Protein AF-A0A933G9E3-F1 (afdb_monomer_lite)

Radius of gyration: 18.04 Å; chains: 1; bounding box: 39×35×49 Å

Secondary structure (DSSP, 8-state):
-EEE---SBPPPGGGGTTS-HHHHHHHHHHHHS-EEE---GGGGSTTHHHHHHSSPPP--TT-SS----TTTSS-SS-TTPPPPHHHHHHHHHHHHHHHHHHHHHHHHTTTSBPPHHHHHHHHHHHHHHHHHHHHHHHHHHHHHHHHHHH---TT--HHHHHHHHHHHHHHHHHH--GGGS----

Structure (mmCIF, N/CA/C/O backbone):
data_AF-A0A933G9E3-F1
#
_entry.id   AF-A0A933G9E3-F1
#
loop_
_atom_site.group_PDB
_atom_site.id
_atom_site.type_symbol
_atom_site.label_atom_id
_atom_site.label_alt_id
_atom_site.label_comp_id
_atom_site.label_asym_id
_atom_site.label_entity_id
_atom_site.label_seq_id
_atom_site.pdbx_PDB_ins_code
_atom_site.Cartn_x
_atom_site.Cartn_y
_atom_site.Cartn_z
_atom_site.occupancy
_atom_site.B_iso_or_equiv
_atom_site.auth_seq_id
_atom_site.auth_comp_id
_atom_site.auth_asym_id
_atom_site.auth_atom_id
_atom_site.pdbx_PDB_model_num
ATOM 1 N N . MET A 1 1 ? -10.350 1.026 -10.366 1.00 87.00 1 MET A N 1
ATOM 2 C CA . MET A 1 1 ? -9.698 1.706 -9.225 1.00 87.00 1 MET A CA 1
ATOM 3 C C . MET A 1 1 ? -10.780 2.263 -8.319 1.00 87.00 1 MET A C 1
ATOM 5 O O . MET A 1 1 ? -11.729 2.842 -8.829 1.00 87.00 1 MET A O 1
ATOM 9 N N . VAL A 1 2 ? -10.671 2.032 -7.015 1.00 91.00 2 VAL A N 1
ATOM 10 C CA . VAL A 1 2 ? -11.595 2.516 -5.988 1.00 91.00 2 VAL A CA 1
ATOM 11 C C . VAL A 1 2 ? -10.890 3.613 -5.202 1.00 91.00 2 VAL A C 1
ATOM 13 O O . VAL A 1 2 ? -9.780 3.405 -4.713 1.00 91.00 2 VAL A O 1
ATOM 16 N N . THR A 1 3 ? -11.546 4.761 -5.065 1.00 90.69 3 THR A N 1
ATOM 17 C CA . THR A 1 3 ? -11.049 5.898 -4.286 1.00 90.69 3 THR A CA 1
ATOM 18 C C . THR A 1 3 ? -12.050 6.206 -3.188 1.00 90.69 3 THR A C 1
ATOM 20 O O . THR A 1 3 ? -13.234 6.409 -3.450 1.00 90.69 3 THR A O 1
ATOM 23 N N . ILE A 1 4 ? -11.579 6.217 -1.945 1.00 87.69 4 ILE A N 1
ATOM 24 C CA . ILE A 1 4 ? -12.400 6.473 -0.767 1.00 87.69 4 ILE A CA 1
ATOM 25 C C . ILE A 1 4 ? -11.864 7.708 -0.066 1.00 87.69 4 ILE A C 1
ATOM 27 O O . ILE A 1 4 ? -10.712 7.749 0.365 1.00 87.69 4 ILE A O 1
ATOM 31 N N . ARG A 1 5 ? -12.731 8.707 0.097 1.00 85.31 5 ARG A N 1
ATOM 32 C CA . ARG A 1 5 ? -12.430 9.854 0.947 1.00 85.31 5 ARG A CA 1
ATOM 33 C C . ARG A 1 5 ? -12.374 9.401 2.404 1.00 85.31 5 ARG A C 1
ATOM 35 O O . ARG A 1 5 ? -13.275 8.703 2.879 1.00 85.31 5 ARG A O 1
ATOM 42 N N . VAL A 1 6 ? -11.311 9.791 3.098 1.00 85.25 6 VAL A N 1
ATOM 43 C CA . VAL A 1 6 ? -11.174 9.553 4.532 1.00 85.25 6 VAL A CA 1
ATOM 44 C C . VAL A 1 6 ? -12.024 10.594 5.256 1.00 85.25 6 VAL A C 1
ATOM 46 O O . VAL A 1 6 ? -11.706 11.775 5.268 1.00 85.25 6 VAL A O 1
ATOM 49 N N . GLU A 1 7 ? -13.155 10.151 5.800 1.00 84.12 7 GLU A N 1
ATOM 50 C CA . GLU A 1 7 ? -14.095 10.980 6.580 1.00 84.12 7 GLU A CA 1
ATOM 51 C C . GLU A 1 7 ? -14.010 10.673 8.084 1.00 84.12 7 GLU A C 1
ATOM 53 O O . GLU A 1 7 ? -14.851 11.104 8.871 1.00 84.12 7 GLU A O 1
ATOM 58 N N . ALA A 1 8 ? -13.039 9.855 8.486 1.00 82.06 8 ALA A N 1
ATOM 59 C CA . ALA A 1 8 ? -12.748 9.611 9.888 1.00 82.06 8 ALA A CA 1
ATOM 60 C C . ALA A 1 8 ? -11.985 10.812 10.459 1.00 82.06 8 ALA A C 1
ATOM 62 O O . ALA A 1 8 ? -11.123 11.383 9.789 1.00 82.06 8 ALA A O 1
ATOM 63 N N . THR A 1 9 ? -12.289 11.186 11.699 1.00 83.12 9 THR A N 1
ATOM 64 C CA . THR A 1 9 ? -11.606 12.303 12.356 1.00 83.12 9 THR A CA 1
ATOM 65 C C . THR A 1 9 ? -10.237 11.828 12.845 1.00 83.12 9 THR A C 1
ATOM 67 O O . THR A 1 9 ? -10.173 10.785 13.513 1.00 83.12 9 THR A O 1
ATOM 70 N N . PRO A 1 10 ? -9.142 12.555 12.549 1.00 81.50 10 PRO A N 1
ATOM 71 C CA . PRO A 1 10 ? -7.830 12.180 13.043 1.00 81.50 10 PRO A CA 1
ATOM 72 C C . PRO A 1 10 ? -7.806 12.241 14.579 1.00 81.50 10 PRO A C 1
ATOM 74 O O . PRO A 1 10 ? -8.339 13.184 15.172 1.00 81.50 10 PRO A O 1
ATOM 77 N N . PRO A 1 11 ? -7.192 11.252 15.247 1.00 84.69 11 PRO A N 1
ATOM 78 C CA . PRO A 1 11 ? -6.976 11.305 16.686 1.00 84.69 11 PRO A CA 1
ATOM 79 C C . PRO A 1 11 ? -6.086 12.506 17.061 1.00 84.69 11 PRO A C 1
ATOM 81 O O . PRO A 1 11 ? -5.148 12.828 16.328 1.00 84.69 11 PRO A O 1
ATOM 84 N N . PRO A 1 12 ? -6.340 13.176 18.202 1.00 83.38 12 PRO A N 1
ATOM 85 C CA . PRO A 1 12 ? -5.553 14.333 18.618 1.00 83.38 12 PRO A CA 1
ATOM 86 C C . PRO A 1 12 ? -4.091 13.937 18.850 1.00 83.38 12 PRO A C 1
ATOM 88 O O . PRO A 1 12 ? -3.824 12.869 19.403 1.00 83.38 12 PRO A O 1
ATOM 91 N N . ALA A 1 13 ? -3.142 14.812 18.501 1.00 80.25 13 ALA A N 1
ATOM 92 C CA . ALA A 1 13 ? -1.704 14.526 18.588 1.00 80.25 13 ALA A CA 1
ATOM 93 C C . ALA A 1 13 ? -1.257 14.049 19.985 1.00 80.25 13 ALA A C 1
ATOM 95 O O . ALA A 1 13 ? -0.426 13.150 20.100 1.00 80.25 13 ALA A O 1
ATOM 96 N N . ALA A 1 14 ? -1.877 14.573 21.049 1.00 80.88 14 ALA A N 1
ATOM 97 C CA . ALA A 1 14 ? -1.628 14.151 22.430 1.00 80.88 14 ALA A CA 1
ATOM 98 C C . ALA A 1 14 ? -1.943 12.660 22.684 1.00 80.88 14 ALA A C 1
ATOM 100 O O . ALA A 1 14 ? -1.285 12.012 23.493 1.00 80.88 14 ALA A O 1
ATOM 101 N N . SER A 1 15 ? -2.910 12.085 21.959 1.00 82.44 15 SER A N 1
ATOM 102 C CA . SER A 1 15 ? -3.287 10.665 22.062 1.00 82.44 15 SER A CA 1
ATOM 103 C C . SER A 1 15 ? -2.363 9.717 21.284 1.00 82.44 15 SER A C 1
ATOM 105 O O . SER A 1 15 ? -2.480 8.497 21.406 1.00 82.44 15 SER A O 1
ATOM 107 N N . LEU A 1 16 ? -1.416 10.264 20.512 1.00 87.44 16 LEU A N 1
ATOM 108 C CA . LEU A 1 16 ? -0.455 9.522 19.688 1.00 87.44 16 LEU A CA 1
ATOM 109 C C . LEU A 1 16 ? 0.922 9.385 20.357 1.00 87.44 16 LEU A C 1
ATOM 111 O O . LEU A 1 16 ? 1.894 8.999 19.708 1.00 87.44 16 LEU A O 1
ATOM 115 N N . GLY A 1 17 ? 1.013 9.654 21.665 1.00 86.81 17 GLY A N 1
ATOM 116 C CA . GLY A 1 17 ? 2.255 9.554 22.440 1.00 86.81 17 GLY A CA 1
ATOM 117 C C . GLY A 1 17 ? 2.932 8.177 22.386 1.00 86.81 17 GLY A C 1
ATOM 118 O O . GLY A 1 17 ? 4.149 8.090 22.484 1.00 86.81 17 GLY A O 1
ATOM 119 N N . TRP A 1 18 ? 2.155 7.115 22.161 1.00 89.12 18 TRP A N 1
ATOM 120 C CA . TRP A 1 18 ? 2.619 5.725 22.066 1.00 89.12 18 TRP A CA 1
ATOM 121 C C . TRP A 1 18 ? 3.134 5.324 20.671 1.00 89.12 18 TRP A C 1
ATOM 123 O O . TRP A 1 18 ? 3.590 4.195 20.508 1.00 89.12 18 TRP A O 1
ATOM 133 N N . LEU A 1 19 ? 3.026 6.208 19.672 1.00 91.19 19 LEU A N 1
ATOM 134 C CA . LEU A 1 19 ? 3.588 6.026 18.331 1.00 91.19 19 LEU A CA 1
ATOM 135 C C . LEU A 1 19 ? 4.967 6.672 18.219 1.00 91.19 19 LEU A C 1
ATOM 137 O O . LEU A 1 19 ? 5.215 7.717 18.834 1.00 91.19 19 LEU A O 1
ATOM 141 N N . ASP A 1 20 ? 5.821 6.083 17.383 1.00 91.75 20 ASP A N 1
ATOM 142 C CA . ASP A 1 20 ? 7.081 6.693 16.971 1.00 91.75 20 ASP A CA 1
ATOM 143 C C . ASP A 1 20 ? 6.850 7.854 15.980 1.00 91.75 20 ASP A C 1
ATOM 145 O O . ASP A 1 20 ? 5.726 8.147 15.556 1.00 91.75 20 ASP A O 1
ATOM 149 N N . ALA A 1 21 ? 7.918 8.577 15.636 1.00 90.88 21 ALA A N 1
ATOM 150 C CA . ALA A 1 21 ? 7.817 9.730 14.742 1.00 90.88 21 ALA A CA 1
ATOM 151 C C . ALA A 1 21 ? 7.372 9.342 13.318 1.00 90.88 21 ALA A C 1
ATOM 153 O O . ALA A 1 21 ? 6.640 10.100 12.680 1.00 90.88 21 ALA A O 1
ATOM 154 N N . ALA A 1 22 ? 7.783 8.164 12.836 1.00 90.69 22 ALA A N 1
ATOM 155 C CA . ALA A 1 22 ? 7.443 7.679 11.504 1.00 90.69 22 ALA A CA 1
ATOM 156 C C . ALA A 1 22 ? 5.951 7.333 11.405 1.00 90.6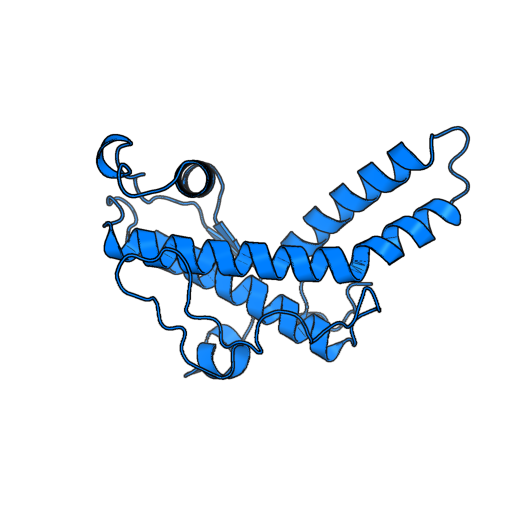9 22 ALA A C 1
ATOM 158 O O . ALA A 1 22 ? 5.265 7.793 10.493 1.00 90.69 22 ALA A O 1
ATOM 159 N N . ASP A 1 23 ? 5.421 6.606 12.384 1.00 93.38 23 ASP A N 1
ATOM 160 C CA . ASP A 1 23 ? 4.016 6.232 12.466 1.00 93.38 23 ASP A CA 1
ATOM 161 C C . ASP A 1 23 ? 3.125 7.461 12.630 1.00 93.38 23 ASP A C 1
ATOM 163 O O . ASP A 1 23 ? 2.070 7.532 12.005 1.00 93.38 23 ASP A O 1
ATOM 167 N N . ARG A 1 24 ? 3.543 8.473 13.404 1.00 92.31 24 ARG A N 1
ATOM 168 C CA . ARG A 1 24 ? 2.797 9.742 13.502 1.00 92.31 24 ARG A CA 1
ATOM 169 C C . ARG A 1 24 ? 2.675 10.440 12.152 1.00 92.31 24 ARG A C 1
ATOM 171 O O . ARG A 1 24 ? 1.578 10.866 11.795 1.00 92.31 24 ARG A O 1
ATOM 178 N N . PHE A 1 25 ? 3.768 10.509 11.394 1.00 91.94 25 PHE A N 1
ATOM 179 C CA . PHE A 1 25 ? 3.753 11.069 10.044 1.00 91.94 25 PHE A CA 1
ATOM 180 C C . PHE A 1 25 ? 2.843 10.262 9.106 1.00 91.94 25 PHE A C 1
ATOM 182 O O . PHE A 1 25 ? 2.072 10.837 8.339 1.00 91.94 25 PHE A O 1
ATOM 189 N N . LEU A 1 26 ? 2.880 8.928 9.196 1.00 92.69 26 LEU A N 1
ATOM 190 C CA . LEU A 1 26 ? 1.999 8.057 8.417 1.00 92.69 26 LEU A CA 1
ATOM 191 C C . LEU A 1 26 ? 0.522 8.270 8.756 1.00 92.69 26 LEU A C 1
ATOM 193 O O . LEU A 1 26 ? -0.301 8.319 7.845 1.00 92.69 26 LEU A O 1
ATOM 197 N N . VAL A 1 27 ? 0.183 8.418 10.040 1.00 92.00 27 VAL A N 1
ATOM 198 C CA . VAL A 1 27 ? -1.179 8.752 10.475 1.00 92.00 27 VAL A CA 1
ATOM 199 C C . VAL A 1 27 ? -1.603 10.088 9.876 1.00 92.00 27 VAL A C 1
ATOM 201 O O . VAL A 1 27 ? -2.652 10.155 9.246 1.00 92.00 27 VAL A O 1
ATOM 204 N N . GLU A 1 28 ? -0.790 11.133 10.016 1.00 91.19 28 GLU A N 1
ATOM 205 C CA . GLU A 1 28 ? -1.105 12.455 9.470 1.00 91.19 28 GLU A CA 1
ATOM 206 C C . GLU A 1 28 ? -1.370 12.395 7.958 1.00 91.19 28 GLU A C 1
ATOM 208 O O . GLU A 1 28 ? -2.405 12.875 7.488 1.00 91.19 28 GLU A O 1
ATOM 213 N N . LYS A 1 29 ? -0.488 11.730 7.202 1.00 91.31 29 LYS A N 1
ATOM 214 C CA . LYS A 1 29 ? -0.651 11.555 5.755 1.00 91.31 29 LYS A CA 1
ATOM 215 C C . LYS A 1 29 ? -1.894 10.760 5.389 1.00 91.31 29 LYS A C 1
ATOM 217 O O . LYS A 1 29 ? -2.610 11.142 4.468 1.00 91.31 29 LYS A O 1
ATOM 222 N N . LEU A 1 30 ? -2.194 9.705 6.139 1.00 91.25 30 LEU A N 1
ATOM 223 C CA . LEU A 1 30 ? -3.362 8.863 5.903 1.00 91.25 30 LEU A CA 1
ATOM 224 C C . LEU A 1 30 ? -4.688 9.634 5.997 1.00 91.25 30 LEU A C 1
ATOM 226 O O . LEU A 1 30 ? -5.633 9.280 5.301 1.00 91.25 30 LEU A O 1
ATOM 230 N N . PHE A 1 31 ? -4.774 10.655 6.854 1.00 89.06 31 PHE A N 1
ATOM 231 C CA . PHE A 1 31 ? -5.973 11.491 6.981 1.00 89.06 31 PHE A CA 1
ATOM 232 C C . PHE A 1 31 ? -6.000 12.678 6.001 1.00 89.06 31 PHE A C 1
ATOM 234 O O . PHE A 1 31 ? -7.074 13.227 5.760 1.00 89.06 31 PHE A O 1
ATOM 241 N N . GLN A 1 32 ? -4.855 13.071 5.432 1.00 89.94 32 GLN A N 1
ATOM 242 C CA . GLN A 1 32 ? -4.767 14.105 4.390 1.00 89.94 32 GLN A CA 1
ATOM 243 C C . GLN A 1 32 ? -5.141 13.553 3.008 1.00 89.94 32 GLN A C 1
ATOM 245 O O . GLN A 1 32 ? -5.873 14.201 2.257 1.00 89.94 32 GLN A O 1
ATOM 250 N N . ASP A 1 33 ? -4.656 12.354 2.686 1.00 89.06 33 ASP A N 1
ATOM 251 C CA . ASP A 1 33 ? -4.781 11.763 1.357 1.00 89.06 33 ASP A CA 1
ATOM 252 C C . ASP A 1 33 ? -5.977 10.795 1.261 1.00 89.06 33 ASP A C 1
ATOM 254 O O . ASP A 1 33 ? -6.298 10.078 2.214 1.00 89.06 33 ASP A O 1
ATOM 258 N N . PRO A 1 34 ? -6.663 10.716 0.105 1.00 89.81 34 PRO A N 1
ATOM 259 C CA . PRO A 1 34 ? -7.712 9.727 -0.093 1.00 89.81 34 PRO A CA 1
ATOM 260 C C . PRO A 1 34 ? -7.138 8.302 -0.114 1.00 89.81 34 PRO A C 1
ATOM 262 O O . PRO A 1 34 ? -6.088 8.026 -0.696 1.00 89.81 34 PRO A O 1
ATOM 265 N N . ALA A 1 35 ? -7.879 7.358 0.467 1.00 90.44 35 ALA A N 1
ATOM 266 C CA . ALA A 1 35 ? -7.517 5.950 0.444 1.00 90.44 35 ALA A CA 1
ATOM 267 C C . ALA A 1 35 ? -7.903 5.337 -0.911 1.00 90.44 35 ALA A C 1
ATOM 269 O O . ALA A 1 35 ? -9.070 5.047 -1.183 1.00 90.44 35 ALA A O 1
ATOM 270 N N . GLU A 1 36 ? -6.911 5.137 -1.770 1.00 93.25 36 GLU A N 1
ATOM 271 C CA . GLU A 1 36 ? -7.077 4.504 -3.080 1.00 93.25 36 GLU A CA 1
ATOM 272 C C . GLU A 1 36 ? -6.674 3.022 -3.029 1.00 93.25 36 GLU A C 1
ATOM 274 O O . GLU A 1 36 ? -5.786 2.657 -2.259 1.00 93.25 36 GLU A O 1
ATOM 279 N N . TYR A 1 37 ? -7.288 2.167 -3.851 1.00 95.50 37 TYR A N 1
ATOM 280 C CA . TYR A 1 37 ? -6.826 0.803 -4.155 1.00 95.50 37 TYR A CA 1
ATOM 281 C C . TYR A 1 37 ? -7.428 0.291 -5.473 1.00 95.50 37 TYR A C 1
ATOM 283 O O . TYR A 1 37 ? -8.436 0.803 -5.958 1.00 95.50 37 TYR A O 1
ATOM 291 N N . VAL A 1 38 ? -6.838 -0.740 -6.072 1.00 95.12 38 VAL A N 1
ATOM 292 C CA . VAL A 1 38 ? -7.428 -1.455 -7.214 1.00 95.12 38 VAL A CA 1
ATOM 293 C C . VAL A 1 38 ? -8.158 -2.690 -6.700 1.00 95.12 38 VAL A C 1
ATOM 295 O O . VAL A 1 38 ? -7.528 -3.553 -6.101 1.00 95.12 38 VAL A O 1
ATOM 298 N N . ASP A 1 39 ? -9.477 -2.759 -6.883 1.00 93.94 39 ASP A N 1
ATOM 299 C CA . ASP A 1 39 ? -10.280 -3.892 -6.407 1.00 93.94 39 ASP A CA 1
ATOM 300 C C . ASP A 1 39 ? -10.029 -5.166 -7.227 1.00 93.94 39 ASP A C 1
ATOM 302 O O . ASP A 1 39 ? -9.648 -5.102 -8.395 1.00 93.94 39 ASP A O 1
ATOM 306 N N . HIS A 1 40 ? -10.248 -6.326 -6.611 1.00 93.94 40 HIS A N 1
ATOM 307 C CA . HIS A 1 40 ? -10.083 -7.623 -7.258 1.00 93.94 40 HIS A CA 1
ATOM 308 C C . HIS A 1 40 ? -11.072 -8.647 -6.670 1.00 93.94 40 HIS A C 1
ATOM 310 O O . HIS A 1 40 ? -11.242 -8.679 -5.450 1.00 93.94 40 HIS A O 1
ATOM 316 N N . PRO A 1 41 ? -11.664 -9.555 -7.476 1.00 92.31 41 PRO A N 1
ATOM 317 C CA . PRO A 1 41 ? -12.656 -10.531 -7.001 1.00 92.31 41 PRO A CA 1
ATOM 318 C C . PRO A 1 41 ? -12.212 -11.358 -5.782 1.00 92.31 41 PRO A C 1
ATOM 320 O O . PRO A 1 41 ? -12.967 -11.512 -4.825 1.00 92.31 41 PRO A O 1
ATOM 323 N N . VAL A 1 42 ? -10.944 -11.792 -5.769 1.00 92.06 42 VAL A N 1
ATOM 324 C CA . VAL A 1 42 ? -10.318 -12.548 -4.660 1.00 92.06 42 VAL A CA 1
ATOM 325 C C . VAL A 1 42 ? -10.451 -11.851 -3.301 1.00 92.06 42 VAL A C 1
ATOM 327 O O . VAL A 1 42 ? -10.429 -12.516 -2.270 1.00 92.06 42 VAL A O 1
ATOM 330 N N . PHE A 1 43 ? -10.601 -10.526 -3.258 1.00 93.31 43 PHE A N 1
ATOM 331 C CA . PHE A 1 43 ? -10.693 -9.780 -2.001 1.00 93.31 43 PHE A CA 1
ATOM 332 C C . PHE A 1 43 ? -12.027 -9.972 -1.278 1.00 93.31 43 PHE A C 1
ATOM 334 O O . PHE A 1 43 ? -12.105 -9.750 -0.066 1.00 93.31 43 PHE A O 1
ATOM 341 N N . HIS A 1 44 ? -13.061 -10.380 -2.013 1.00 91.81 44 HIS A N 1
ATOM 342 C CA . HIS A 1 44 ? -14.409 -10.614 -1.496 1.00 91.81 44 HIS A CA 1
ATOM 343 C C . HIS A 1 44 ? -14.654 -12.083 -1.142 1.00 91.81 44 HIS A C 1
ATOM 345 O O . HIS A 1 44 ? -15.675 -12.417 -0.546 1.00 91.81 44 HIS A O 1
ATOM 351 N N . GLU A 1 45 ? -13.711 -12.966 -1.466 1.00 92.12 45 GLU A N 1
ATOM 352 C CA . GLU A 1 45 ? -13.815 -14.384 -1.152 1.00 92.12 45 GLU A CA 1
ATOM 353 C C . GLU A 1 45 ? -13.637 -14.660 0.352 1.00 92.12 45 GLU A C 1
ATOM 355 O O . GLU A 1 45 ? -12.841 -14.001 1.040 1.00 92.12 45 GLU A O 1
ATOM 360 N N . PRO A 1 46 ? -14.309 -15.694 0.892 1.00 86.31 46 PRO A N 1
ATOM 361 C CA . PRO A 1 46 ? -14.042 -16.133 2.250 1.00 86.31 46 PRO A CA 1
ATOM 362 C C . PRO A 1 46 ? -12.578 -16.567 2.354 1.00 86.31 46 PRO A C 1
ATOM 364 O O . PRO A 1 46 ? -12.045 -17.261 1.488 1.00 86.31 46 PRO A O 1
ATOM 367 N N . ARG A 1 47 ? -11.917 -16.166 3.445 1.00 87.50 47 ARG A N 1
ATOM 368 C CA . ARG A 1 47 ? -10.492 -16.452 3.686 1.00 87.50 47 ARG A CA 1
ATOM 369 C C . ARG A 1 47 ? -9.545 -15.844 2.632 1.00 87.50 47 ARG A C 1
ATOM 371 O O . ARG A 1 47 ? -8.425 -16.333 2.499 1.00 87.50 47 ARG A O 1
ATOM 378 N N . ALA A 1 48 ? -9.929 -14.748 1.964 1.00 90.06 48 ALA A N 1
ATOM 379 C CA . ALA A 1 48 ? -9.052 -13.978 1.066 1.00 90.06 48 ALA A CA 1
ATOM 380 C C . ALA A 1 48 ? -7.659 -13.720 1.668 1.00 90.06 48 ALA A C 1
ATOM 382 O O . ALA A 1 48 ? -6.635 -13.916 1.021 1.00 90.06 48 ALA A O 1
ATOM 383 N N . GLU A 1 49 ? -7.613 -13.370 2.955 1.00 88.38 49 GLU A N 1
ATOM 384 C CA . GLU A 1 49 ? -6.365 -13.149 3.685 1.00 88.38 49 GLU A CA 1
ATOM 385 C C . GLU A 1 49 ? -5.452 -14.384 3.709 1.00 88.38 49 GLU A C 1
ATOM 387 O O . GLU A 1 49 ? -4.251 -14.268 3.491 1.00 88.38 49 GLU A O 1
ATOM 392 N N . GLN A 1 50 ? -6.019 -15.574 3.916 1.00 87.94 50 GLN A N 1
ATOM 393 C CA . GLN A 1 50 ? -5.258 -16.824 3.913 1.00 87.94 50 GLN A CA 1
ATOM 394 C C . GLN A 1 50 ? -4.820 -17.201 2.498 1.00 87.94 50 GLN A C 1
ATOM 396 O O . GLN A 1 50 ? -3.717 -17.697 2.323 1.00 87.94 50 GLN A O 1
ATOM 401 N N . LYS A 1 51 ? -5.638 -16.928 1.476 1.00 88.38 51 LYS A N 1
ATOM 402 C CA . LYS A 1 51 ? -5.250 -17.165 0.077 1.00 88.38 51 LYS A CA 1
ATOM 403 C C . LYS A 1 51 ? -4.083 -16.274 -0.349 1.00 88.38 51 LYS A C 1
ATOM 405 O O . LYS A 1 51 ? -3.165 -16.740 -1.014 1.00 88.38 51 LYS A O 1
ATOM 410 N N . LEU A 1 52 ? -4.100 -15.006 0.056 1.00 88.44 52 LEU A N 1
ATOM 411 C CA . LEU A 1 52 ? -3.079 -14.033 -0.329 1.00 88.44 52 LEU A CA 1
ATOM 412 C C . LEU A 1 52 ? -1.792 -14.186 0.487 1.00 88.44 52 LEU A C 1
ATOM 414 O O . LEU A 1 52 ? -0.705 -14.172 -0.089 1.00 88.44 52 LEU A O 1
ATOM 418 N N . PHE A 1 53 ? -1.893 -14.353 1.807 1.00 86.62 53 PHE A N 1
ATOM 419 C CA . PHE A 1 53 ? -0.742 -14.362 2.723 1.00 86.62 53 PHE A CA 1
ATOM 420 C C . PHE A 1 53 ? -0.406 -15.750 3.288 1.00 86.62 53 PHE A C 1
ATOM 422 O O . PHE A 1 53 ? 0.473 -15.874 4.138 1.00 86.62 53 PHE A O 1
ATOM 429 N N . GLY A 1 54 ? -1.117 -16.802 2.880 1.00 84.06 54 GLY A N 1
ATOM 430 C CA . GLY A 1 54 ? -0.976 -18.170 3.400 1.00 84.06 54 GLY A CA 1
ATOM 431 C C . GLY A 1 54 ? -1.609 -18.386 4.780 1.00 84.06 54 GLY A C 1
ATOM 432 O O . GLY A 1 54 ? -2.001 -19.499 5.122 1.00 84.06 54 GLY A O 1
ATOM 433 N N . ARG A 1 55 ? -1.746 -17.328 5.586 1.00 82.88 55 ARG A N 1
ATOM 434 C CA . ARG A 1 55 ? -2.296 -17.374 6.945 1.00 82.88 55 ARG A CA 1
ATOM 435 C C . ARG A 1 55 ? -3.024 -16.087 7.304 1.00 82.88 55 ARG A C 1
ATOM 437 O O . ARG A 1 55 ? -2.910 -15.075 6.619 1.00 82.88 55 ARG A O 1
ATOM 444 N N . ARG A 1 56 ? -3.763 -16.124 8.413 1.00 81.88 56 ARG A N 1
ATOM 445 C CA . ARG A 1 56 ? -4.358 -14.918 8.994 1.00 81.88 56 ARG A CA 1
ATOM 446 C C . ARG A 1 56 ? -3.257 -14.058 9.620 1.00 81.88 56 ARG A C 1
ATOM 448 O O . ARG A 1 56 ? -2.392 -14.569 10.326 1.00 81.88 56 ARG A O 1
ATOM 455 N N . SER A 1 57 ? -3.306 -12.762 9.364 1.00 84.50 57 SER A N 1
ATOM 456 C CA . SER A 1 57 ? -2.399 -11.762 9.915 1.00 84.50 57 SER A CA 1
ATOM 457 C C . SER A 1 57 ? -2.696 -11.599 11.393 1.00 84.50 57 SER A C 1
ATOM 459 O O . SER A 1 57 ? -3.820 -11.280 11.786 1.00 84.50 57 SER A O 1
ATOM 461 N N . VAL A 1 58 ? -1.677 -11.834 12.206 1.00 86.88 58 VAL A N 1
ATOM 462 C CA . VAL A 1 58 ? -1.748 -11.668 13.652 1.00 86.88 58 VAL A CA 1
ATOM 463 C C . VAL A 1 58 ? -1.034 -10.372 13.992 1.00 86.88 58 VAL A C 1
ATOM 465 O O . VAL A 1 58 ? 0.112 -10.174 13.588 1.00 86.88 58 VAL A O 1
ATOM 468 N N . LEU A 1 59 ? -1.736 -9.483 14.690 1.00 88.69 59 LEU A N 1
ATOM 469 C CA . LEU A 1 59 ? -1.177 -8.253 15.233 1.00 88.69 59 LEU A CA 1
ATOM 470 C C . LEU A 1 59 ? -0.736 -8.531 16.677 1.00 88.69 59 LEU A C 1
ATOM 472 O O . LEU A 1 59 ? -1.605 -8.796 17.513 1.00 88.69 59 LEU A O 1
ATOM 476 N N . PRO A 1 60 ? 0.572 -8.513 16.984 1.00 89.06 60 PRO A N 1
ATOM 477 C CA . PRO A 1 60 ? 1.055 -8.637 18.353 1.00 89.06 60 PRO A CA 1
ATOM 478 C C . PRO A 1 60 ? 0.546 -7.489 19.229 1.00 89.06 60 PRO A C 1
ATOM 480 O O . PRO A 1 60 ? 0.363 -6.363 18.759 1.00 89.06 60 PRO A O 1
ATOM 483 N N . ALA A 1 61 ? 0.345 -7.759 20.519 1.00 85.88 61 ALA A N 1
ATOM 484 C CA . ALA A 1 61 ? -0.073 -6.735 21.468 1.00 85.88 61 ALA A CA 1
ATOM 485 C C . ALA A 1 61 ? 0.950 -5.586 21.508 1.00 85.88 61 ALA A C 1
ATOM 487 O O . ALA A 1 61 ? 2.150 -5.813 21.623 1.00 85.88 61 ALA A O 1
ATOM 488 N N . GLY A 1 62 ? 0.465 -4.349 21.385 1.00 85.88 62 GLY A N 1
ATOM 489 C CA . GLY A 1 62 ? 1.304 -3.148 21.412 1.00 85.88 62 GLY A CA 1
ATOM 490 C C . GLY A 1 62 ? 2.032 -2.817 20.105 1.00 85.88 62 GLY A C 1
ATOM 491 O O . GLY A 1 62 ? 2.501 -1.691 19.980 1.00 85.88 62 GLY A O 1
ATOM 492 N N . SER A 1 63 ? 2.072 -3.725 19.125 1.00 89.38 63 SER A N 1
ATOM 493 C CA . SER A 1 63 ? 2.779 -3.502 17.859 1.00 89.38 63 SER A CA 1
ATOM 494 C C . SER A 1 63 ? 1.935 -2.747 16.828 1.00 89.38 63 SER A C 1
ATOM 496 O O . SER A 1 63 ? 0.703 -2.837 16.817 1.00 89.38 63 SER A O 1
ATOM 498 N N . THR A 1 64 ? 2.616 -2.025 15.940 1.00 90.38 64 THR A N 1
ATOM 499 C CA . THR A 1 64 ? 2.071 -1.446 14.704 1.00 90.38 64 THR A CA 1
ATOM 500 C C . THR A 1 64 ? 2.433 -2.270 13.472 1.00 90.38 64 THR A C 1
ATOM 502 O O . THR A 1 64 ? 2.051 -1.898 12.373 1.00 90.38 64 THR A O 1
ATOM 505 N N . TYR A 1 65 ? 3.090 -3.423 13.637 1.00 90.06 65 TYR A N 1
ATOM 506 C CA . TYR A 1 65 ? 3.468 -4.338 12.559 1.00 90.06 65 TYR A CA 1
ATOM 507 C C . TYR A 1 65 ? 2.823 -5.709 12.752 1.00 90.06 65 TYR A C 1
ATOM 509 O O . TYR A 1 65 ? 2.643 -6.190 13.872 1.00 90.06 65 TYR A O 1
ATOM 517 N N . PHE A 1 66 ? 2.494 -6.379 11.649 1.00 89.56 66 PHE A N 1
ATOM 518 C CA . PHE A 1 66 ? 2.067 -7.772 11.717 1.00 89.56 66 PHE A CA 1
ATOM 519 C C . PHE A 1 66 ? 3.232 -8.699 12.059 1.00 89.56 66 PHE A C 1
ATOM 521 O O . PHE A 1 66 ? 4.369 -8.461 11.659 1.00 89.56 66 PHE A O 1
ATOM 528 N N . ALA A 1 67 ? 2.920 -9.814 12.722 1.00 83.62 67 ALA A N 1
ATOM 529 C CA . ALA A 1 67 ? 3.844 -10.933 12.849 1.00 83.62 67 ALA A CA 1
ATOM 530 C C . ALA A 1 67 ? 4.043 -11.596 11.473 1.00 83.62 67 ALA A C 1
ATOM 532 O O . ALA A 1 67 ? 3.307 -12.506 11.061 1.00 83.62 67 ALA A O 1
ATOM 533 N N . GLU A 1 68 ? 5.021 -11.103 10.723 1.00 70.12 68 GLU A N 1
ATOM 534 C CA . GLU A 1 68 ? 5.481 -11.718 9.482 1.00 70.12 68 GLU A CA 1
ATOM 535 C C . GLU A 1 68 ? 6.148 -13.065 9.819 1.00 70.12 68 GLU A C 1
ATOM 537 O O . GLU A 1 68 ? 6.892 -13.163 10.795 1.00 70.12 68 GLU A O 1
ATOM 542 N N . PRO A 1 69 ? 5.875 -14.150 9.079 1.00 54.31 69 PRO A N 1
ATOM 543 C CA . PRO A 1 69 ? 6.722 -15.327 9.172 1.00 54.31 69 PRO A CA 1
ATOM 544 C C . PRO A 1 69 ? 8.074 -14.971 8.568 1.00 54.31 69 PRO A C 1
ATOM 546 O O . PRO A 1 69 ? 8.125 -14.212 7.602 1.00 54.31 69 PRO A O 1
ATOM 549 N N . GLU A 1 70 ? 9.140 -15.606 9.045 1.00 46.84 70 GLU A N 1
ATOM 550 C CA . GLU A 1 70 ? 10.504 -15.473 8.505 1.00 46.84 70 GLU A CA 1
ATOM 551 C C . GLU A 1 70 ? 10.584 -15.633 6.969 1.00 46.84 70 GLU A C 1
ATOM 553 O O . GLU A 1 70 ? 11.529 -15.171 6.348 1.00 46.84 70 GLU A O 1
ATOM 558 N N . ARG A 1 71 ? 9.565 -16.241 6.338 1.00 49.19 71 ARG A N 1
ATOM 559 C CA . ARG A 1 71 ? 9.458 -16.484 4.888 1.00 49.19 71 ARG A CA 1
ATOM 560 C C . ARG A 1 71 ? 8.701 -15.421 4.079 1.00 49.19 71 ARG A C 1
ATOM 562 O O . ARG A 1 71 ? 8.657 -15.523 2.860 1.00 49.19 71 ARG A O 1
ATOM 569 N N . CYS A 1 72 ? 8.050 -14.450 4.721 1.00 45.88 72 CYS A N 1
ATOM 570 C CA . CYS A 1 72 ? 7.352 -13.356 4.023 1.00 45.88 72 CYS A CA 1
ATOM 571 C C . CYS A 1 72 ? 8.274 -12.138 3.816 1.00 45.88 72 CYS A C 1
ATOM 573 O O . CYS A 1 72 ? 8.035 -11.292 2.953 1.00 45.88 72 CYS A O 1
ATOM 575 N N . GLY A 1 73 ? 9.399 -12.121 4.537 1.00 44.78 73 GLY A N 1
ATOM 576 C CA . GLY A 1 73 ? 10.576 -11.343 4.194 1.00 44.78 73 GLY A CA 1
ATOM 577 C C . GLY A 1 73 ? 11.492 -12.119 3.244 1.00 44.78 73 GLY A C 1
ATOM 578 O O . GLY A 1 73 ? 11.861 -13.256 3.507 1.00 44.78 73 GLY A O 1
ATOM 579 N N . LEU A 1 74 ? 11.915 -11.448 2.174 1.00 43.69 74 LEU A N 1
ATOM 580 C CA . LEU A 1 74 ? 13.206 -11.629 1.490 1.00 43.69 74 LEU A CA 1
ATOM 581 C C . LEU A 1 74 ? 13.347 -12.597 0.299 1.00 43.69 74 LEU A C 1
ATOM 583 O O . LEU A 1 74 ? 14.336 -12.437 -0.412 1.00 43.69 74 LEU A O 1
ATOM 587 N N . HIS A 1 75 ? 12.421 -13.507 -0.032 1.00 45.25 75 HIS A N 1
ATOM 588 C CA . HIS A 1 75 ? 12.702 -14.476 -1.118 1.00 45.25 75 HIS A CA 1
ATOM 589 C C . HIS A 1 75 ? 11.516 -14.872 -2.018 1.00 45.25 75 HIS A C 1
ATOM 591 O O . HIS A 1 75 ? 11.230 -16.051 -2.165 1.00 45.25 75 HIS A O 1
ATOM 597 N N . ASP A 1 76 ? 10.872 -13.916 -2.693 1.00 47.41 76 ASP A N 1
ATOM 598 C CA . ASP A 1 76 ? 10.174 -14.221 -3.970 1.00 47.41 76 ASP A CA 1
ATOM 599 C C . ASP A 1 76 ? 10.846 -13.534 -5.180 1.00 47.41 76 ASP A C 1
ATOM 601 O O . ASP A 1 76 ? 10.460 -13.725 -6.329 1.00 47.41 76 ASP A O 1
ATOM 605 N N . GLY A 1 77 ? 11.907 -12.762 -4.922 1.00 45.34 77 GLY A N 1
ATOM 606 C CA . GLY A 1 77 ? 12.780 -12.161 -5.922 1.00 45.34 77 GLY A CA 1
ATOM 607 C C . GLY A 1 77 ? 14.197 -12.124 -5.371 1.00 45.34 77 GLY A C 1
ATOM 608 O O . GLY A 1 77 ? 14.580 -11.179 -4.683 1.00 45.34 77 GLY A O 1
ATOM 609 N N . GLY A 1 78 ? 14.972 -13.181 -5.624 1.00 41.91 78 GLY A N 1
ATOM 610 C CA . GLY A 1 78 ? 16.408 -13.153 -5.368 1.00 41.91 78 GLY A CA 1
ATOM 611 C C . GLY A 1 78 ? 17.015 -11.914 -6.030 1.00 41.91 78 GLY A C 1
ATOM 612 O O . GLY A 1 78 ? 16.737 -11.655 -7.197 1.00 41.91 78 GLY A O 1
ATOM 613 N N . ARG A 1 79 ? 17.769 -11.130 -5.247 1.00 48.62 79 ARG A N 1
ATOM 614 C CA . ARG A 1 79 ? 18.648 -10.019 -5.665 1.00 48.62 79 ARG A CA 1
ATOM 615 C C . ARG A 1 79 ? 18.352 -9.469 -7.076 1.00 48.62 79 ARG A C 1
ATOM 617 O O . ARG A 1 79 ? 19.081 -9.751 -8.017 1.00 48.62 79 ARG A O 1
ATOM 624 N N . GLY A 1 80 ? 17.290 -8.673 -7.212 1.00 53.09 80 GLY A N 1
ATOM 625 C CA . GLY A 1 80 ? 17.101 -7.768 -8.357 1.00 53.09 80 GLY A CA 1
ATOM 626 C C . GLY A 1 80 ? 16.754 -8.395 -9.716 1.00 53.09 80 GLY A C 1
ATOM 627 O O . GLY A 1 80 ? 16.903 -7.711 -10.726 1.00 53.09 80 GLY A O 1
ATOM 628 N N . GLY A 1 81 ? 16.308 -9.654 -9.771 1.00 59.00 81 GLY A N 1
ATOM 629 C CA . GLY A 1 81 ? 15.792 -10.260 -11.006 1.00 59.00 81 GLY A CA 1
ATOM 630 C C . GLY A 1 81 ? 14.339 -9.859 -11.326 1.00 59.00 81 GLY A C 1
ATOM 631 O O . GLY A 1 81 ? 13.578 -9.557 -10.403 1.00 59.00 81 GLY A O 1
ATOM 632 N N . PRO A 1 82 ? 13.923 -9.872 -12.611 1.00 64.94 82 PRO A N 1
ATOM 633 C CA . PRO A 1 82 ? 12.538 -9.612 -12.997 1.00 64.94 82 PRO A 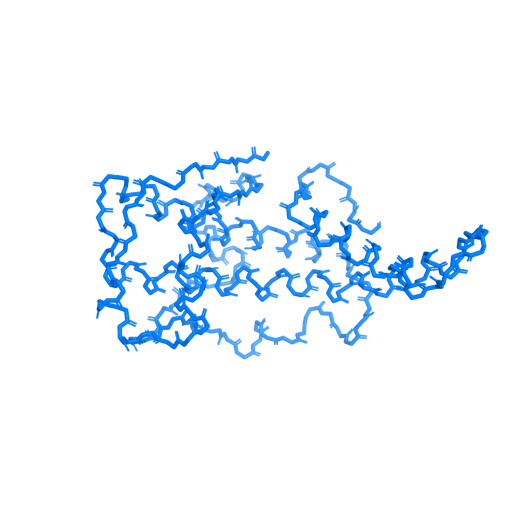CA 1
ATOM 634 C C . PRO A 1 82 ? 11.607 -10.680 -12.411 1.00 64.94 82 PRO A C 1
ATOM 636 O O . PRO A 1 82 ? 11.891 -11.876 -12.493 1.00 64.94 82 PRO A O 1
ATOM 639 N N . LEU A 1 83 ? 10.481 -10.251 -11.839 1.00 75.25 83 LEU A N 1
ATOM 640 C CA . LEU A 1 83 ? 9.464 -11.166 -11.323 1.00 75.25 83 LEU A CA 1
ATOM 641 C C . LEU A 1 83 ? 8.776 -11.914 -12.478 1.00 75.25 83 LEU A C 1
ATOM 643 O O . LEU A 1 83 ? 8.548 -11.363 -13.564 1.00 75.25 83 LEU A O 1
ATOM 647 N N . ASP A 1 84 ? 8.412 -13.174 -12.224 1.00 83.44 84 ASP A N 1
ATOM 648 C CA . ASP A 1 84 ? 7.469 -13.893 -13.080 1.00 83.44 84 ASP A CA 1
ATOM 649 C C . ASP A 1 84 ? 6.090 -13.215 -13.030 1.00 83.44 84 ASP A C 1
ATOM 651 O O . ASP A 1 84 ? 5.690 -12.668 -11.997 1.00 83.44 84 ASP A O 1
ATOM 655 N N . ALA A 1 85 ? 5.335 -13.292 -14.128 1.00 85.12 85 ALA A N 1
ATOM 656 C CA . ALA A 1 85 ? 4.030 -12.646 -14.261 1.00 85.12 85 ALA A CA 1
ATOM 657 C C . ALA A 1 85 ? 3.044 -13.083 -13.160 1.00 85.12 85 ALA A C 1
ATOM 659 O O . ALA A 1 85 ? 2.262 -12.272 -12.658 1.00 85.12 85 ALA A O 1
ATOM 660 N N . ASN A 1 86 ? 3.099 -14.348 -12.728 1.00 86.88 86 ASN A N 1
ATOM 661 C CA . ASN A 1 86 ? 2.232 -14.841 -11.658 1.00 86.88 86 ASN A CA 1
ATOM 662 C C . ASN A 1 86 ? 2.628 -14.291 -10.285 1.00 86.88 86 ASN A C 1
ATOM 664 O O . ASN A 1 86 ? 1.757 -13.940 -9.485 1.00 86.88 86 ASN A O 1
ATOM 668 N N . SER A 1 87 ? 3.929 -14.219 -9.998 1.00 87.06 87 SER A N 1
ATOM 669 C CA . SER A 1 87 ? 4.434 -13.672 -8.734 1.00 87.06 87 SER A CA 1
ATOM 670 C C . SER A 1 87 ? 4.170 -12.174 -8.636 1.00 87.06 87 SER A C 1
ATOM 672 O O . SER A 1 87 ? 3.699 -11.707 -7.601 1.00 87.06 87 SER A O 1
ATOM 674 N N . GLU A 1 88 ? 4.356 -11.440 -9.730 1.00 89.19 88 GLU A N 1
ATOM 675 C CA . GLU A 1 88 ? 4.015 -10.023 -9.828 1.00 89.19 88 GLU A CA 1
ATOM 676 C C . GLU A 1 88 ? 2.515 -9.782 -9.607 1.00 89.19 88 GLU A C 1
ATOM 678 O O . GLU A 1 88 ? 2.134 -8.961 -8.770 1.00 89.19 88 GLU A O 1
ATOM 683 N N . ARG A 1 89 ? 1.645 -10.563 -10.266 1.00 91.44 89 ARG A N 1
ATOM 684 C CA . ARG A 1 89 ? 0.191 -10.494 -10.051 1.00 91.44 89 ARG A CA 1
ATOM 685 C C . ARG A 1 89 ? -0.175 -10.739 -8.587 1.00 91.44 89 ARG A C 1
ATOM 687 O O . ARG A 1 89 ? -0.944 -9.968 -8.015 1.00 91.44 89 ARG A O 1
ATOM 694 N N . ARG A 1 90 ? 0.389 -11.777 -7.958 1.00 91.06 90 ARG A N 1
ATOM 695 C CA . ARG A 1 90 ? 0.170 -12.057 -6.526 1.00 91.06 90 ARG A CA 1
ATOM 696 C C . ARG A 1 90 ? 0.638 -10.900 -5.646 1.00 91.06 90 ARG A C 1
ATOM 698 O O . ARG A 1 90 ? -0.040 -10.564 -4.676 1.00 91.06 90 ARG A O 1
ATOM 705 N N . LEU A 1 91 ? 1.764 -10.274 -5.981 1.00 92.19 91 LEU A N 1
ATOM 706 C CA . LEU A 1 91 ? 2.311 -9.153 -5.226 1.00 92.19 91 LEU A CA 1
ATOM 707 C C . LEU A 1 91 ? 1.404 -7.915 -5.318 1.00 92.19 91 LEU A C 1
ATOM 709 O O . LEU A 1 91 ? 1.074 -7.326 -4.287 1.00 92.19 91 LEU A O 1
ATOM 713 N N . PHE A 1 92 ? 0.892 -7.595 -6.510 1.00 95.06 92 PHE A N 1
ATOM 714 C CA . PHE A 1 92 ? -0.118 -6.546 -6.695 1.00 95.06 92 PHE A CA 1
ATOM 715 C C . PHE A 1 92 ? -1.434 -6.848 -5.971 1.00 95.06 92 PHE A C 1
ATOM 717 O O . PHE A 1 92 ? -2.030 -5.940 -5.389 1.00 95.06 92 PHE A O 1
ATOM 724 N N . GLN A 1 93 ? -1.888 -8.104 -5.959 1.00 94.50 93 GLN A N 1
ATOM 725 C CA . GLN A 1 93 ? -3.079 -8.503 -5.204 1.00 94.50 93 GLN A CA 1
ATOM 726 C C . GLN A 1 93 ? -2.873 -8.320 -3.694 1.00 94.50 93 GLN A C 1
ATOM 728 O O . GLN A 1 93 ? -3.732 -7.745 -3.028 1.00 94.50 93 GLN A O 1
ATOM 733 N N . ARG A 1 94 ? -1.725 -8.743 -3.144 1.00 94.69 94 ARG A N 1
ATOM 734 C CA . ARG A 1 94 ? -1.369 -8.524 -1.729 1.00 94.69 94 ARG A CA 1
ATOM 735 C C . ARG A 1 94 ? -1.318 -7.034 -1.386 1.00 94.69 94 ARG A C 1
ATOM 737 O O . ARG A 1 94 ? -1.873 -6.625 -0.366 1.00 94.69 94 ARG A O 1
ATOM 744 N N . PHE A 1 95 ? -0.681 -6.234 -2.243 1.00 96.00 95 PHE A N 1
ATOM 745 C CA . PHE A 1 95 ? -0.545 -4.786 -2.076 1.00 96.00 95 PHE A CA 1
ATOM 746 C C . PHE A 1 95 ? -1.911 -4.094 -2.039 1.00 96.00 95 PHE A C 1
ATOM 748 O O . PHE A 1 95 ? -2.227 -3.369 -1.093 1.00 96.00 95 PHE A O 1
ATOM 755 N N . ASN A 1 96 ? -2.758 -4.371 -3.030 1.00 96.94 96 ASN A N 1
ATOM 756 C CA . ASN A 1 96 ? -4.082 -3.767 -3.115 1.00 96.94 96 ASN A CA 1
ATOM 757 C C . ASN A 1 96 ? -5.036 -4.274 -2.030 1.00 96.94 96 ASN A C 1
ATOM 759 O O . ASN A 1 96 ? -5.823 -3.487 -1.507 1.00 96.94 96 ASN A O 1
ATOM 763 N N . TYR A 1 97 ? -4.921 -5.535 -1.606 1.00 95.94 97 TYR A N 1
ATOM 764 C CA . TYR A 1 97 ? -5.680 -6.037 -0.463 1.00 95.94 97 TYR A CA 1
ATOM 765 C C . TYR A 1 97 ? -5.320 -5.290 0.826 1.00 95.94 97 TYR A C 1
ATOM 767 O O . TYR A 1 97 ? -6.213 -4.910 1.581 1.00 95.94 97 TYR A O 1
ATOM 775 N N . ALA A 1 98 ? -4.033 -5.023 1.076 1.00 95.88 98 ALA A N 1
ATOM 776 C CA . ALA A 1 98 ? -3.611 -4.245 2.240 1.00 95.88 98 ALA A CA 1
ATOM 777 C C . ALA A 1 98 ? -4.202 -2.820 2.217 1.00 95.88 98 ALA A C 1
ATOM 779 O O . ALA A 1 98 ? -4.788 -2.384 3.210 1.00 95.88 98 ALA A O 1
ATOM 780 N N . ARG A 1 99 ? -4.160 -2.135 1.065 1.00 96.38 99 ARG A N 1
ATOM 781 C CA . ARG A 1 99 ? -4.778 -0.804 0.883 1.00 96.38 99 ARG A CA 1
ATOM 782 C C . ARG A 1 99 ? -6.296 -0.829 1.060 1.00 96.38 99 ARG A C 1
ATOM 784 O O . ARG A 1 99 ? -6.850 0.019 1.757 1.00 96.38 99 ARG A O 1
ATOM 791 N N . MET A 1 100 ? -6.969 -1.840 0.511 1.00 96.00 100 MET A N 1
ATOM 792 C CA . MET A 1 100 ? -8.402 -2.053 0.713 1.00 96.00 100 MET A CA 1
ATOM 793 C C . MET A 1 100 ? -8.735 -2.231 2.201 1.00 96.00 100 MET A C 1
ATOM 795 O O . MET A 1 100 ? -9.729 -1.684 2.679 1.00 96.00 100 MET A O 1
ATOM 799 N N . ARG A 1 101 ? -7.920 -2.980 2.958 1.00 95.25 101 ARG A N 1
ATOM 800 C CA . ARG A 1 101 ? -8.124 -3.177 4.402 1.00 95.25 101 ARG A CA 1
ATOM 801 C C . ARG A 1 101 ? -7.988 -1.876 5.182 1.00 95.25 101 ARG A C 1
ATOM 803 O O . ARG A 1 101 ? -8.838 -1.631 6.036 1.00 95.25 101 ARG A O 1
ATOM 810 N N . VAL A 1 102 ? -6.998 -1.042 4.862 1.00 95.25 102 VAL A N 1
ATOM 811 C CA . VAL A 1 102 ? -6.878 0.316 5.419 1.00 95.25 102 VAL A CA 1
ATOM 812 C C . VAL A 1 102 ? -8.142 1.124 5.124 1.00 95.25 102 VAL A C 1
ATOM 814 O O . VAL A 1 102 ? -8.783 1.623 6.048 1.00 95.25 102 VAL A O 1
ATOM 817 N N . ALA A 1 103 ? -8.559 1.177 3.858 1.00 94.12 103 ALA A N 1
ATOM 818 C CA . ALA A 1 103 ? -9.710 1.967 3.441 1.00 94.12 103 ALA A CA 1
ATOM 819 C C . ALA A 1 103 ? -11.013 1.516 4.126 1.00 94.12 103 ALA A C 1
ATOM 821 O O . ALA A 1 103 ? -11.734 2.337 4.688 1.00 94.12 103 ALA A O 1
ATOM 822 N N . ARG A 1 104 ? -11.294 0.205 4.160 1.00 93.50 104 ARG A N 1
ATOM 823 C CA . ARG A 1 104 ? -12.484 -0.355 4.827 1.00 93.50 104 ARG A CA 1
ATOM 824 C C . ARG A 1 104 ? -12.481 -0.108 6.337 1.00 93.50 104 ARG A C 1
ATOM 826 O O . ARG A 1 104 ? -13.539 0.134 6.913 1.00 93.50 104 ARG A O 1
ATOM 833 N N . LEU A 1 105 ? -11.315 -0.169 6.986 1.00 93.12 105 LEU A N 1
ATOM 834 C CA . LEU A 1 105 ? -11.200 0.135 8.415 1.00 93.12 105 LEU A CA 1
ATOM 835 C C . LEU A 1 105 ? -11.531 1.601 8.693 1.00 93.12 105 LEU A C 1
ATOM 837 O O . LEU A 1 105 ? -12.319 1.867 9.593 1.00 93.12 105 LEU A O 1
ATOM 841 N N . LEU A 1 106 ? -11.008 2.535 7.897 1.00 91.56 106 LEU A N 1
ATOM 842 C CA . LEU A 1 106 ? -11.328 3.958 8.039 1.00 91.56 106 LEU A CA 1
ATOM 843 C C . LEU A 1 106 ? -12.802 4.253 7.734 1.00 91.56 106 LEU A C 1
ATOM 845 O O . LEU A 1 106 ? -13.432 5.023 8.453 1.00 91.56 106 LEU A O 1
ATOM 849 N N . GLN A 1 107 ? -13.389 3.586 6.733 1.00 91.31 107 GLN A N 1
ATOM 850 C CA . GLN A 1 107 ? -14.819 3.716 6.427 1.00 91.31 107 GLN A CA 1
ATOM 851 C C . GLN A 1 107 ? -15.730 3.291 7.582 1.00 91.31 107 GLN A C 1
ATOM 853 O O . GLN A 1 107 ? -16.829 3.821 7.722 1.00 91.31 107 GLN A O 1
ATOM 858 N N . ARG A 1 108 ? -15.293 2.349 8.422 1.00 91.19 108 ARG A N 1
ATOM 859 C CA . ARG A 1 108 ? -16.064 1.927 9.598 1.00 91.19 108 ARG A CA 1
ATOM 860 C C . ARG A 1 108 ? -16.182 3.033 10.653 1.00 91.19 108 ARG A C 1
ATOM 862 O O . ARG A 1 108 ? -17.133 3.018 11.424 1.00 91.19 108 ARG A O 1
ATOM 869 N N . TYR A 1 109 ? -15.238 3.970 10.681 1.00 90.88 109 TYR A N 1
ATOM 870 C CA . TYR A 1 109 ? -15.180 5.073 11.643 1.00 90.88 109 TYR A CA 1
ATOM 871 C C . TYR A 1 109 ? -15.499 6.429 10.995 1.00 90.88 109 TYR A C 1
ATOM 873 O O . TYR A 1 109 ? -15.024 7.464 11.455 1.00 90.88 109 TYR A O 1
ATOM 881 N N . ARG A 1 110 ? -16.302 6.446 9.923 1.00 87.81 110 ARG A N 1
ATOM 882 C CA . ARG A 1 110 ? -16.780 7.692 9.298 1.00 87.81 110 ARG A CA 1
ATOM 883 C C . ARG A 1 110 ? -17.466 8.589 10.328 1.00 87.81 110 ARG A C 1
ATOM 885 O O . ARG A 1 110 ? -18.355 8.133 11.040 1.00 87.81 110 ARG A O 1
ATOM 892 N N . GLY A 1 111 ? -17.036 9.848 10.410 1.00 84.81 111 GLY A N 1
ATOM 893 C CA . GLY A 1 111 ? -17.564 10.823 11.368 1.00 84.81 111 GLY A CA 1
ATOM 894 C C . GLY A 1 111 ? -17.187 10.562 12.831 1.00 84.81 111 GLY A C 1
ATOM 895 O O . GLY A 1 111 ? -17.709 11.228 13.719 1.00 84.81 111 GLY A O 1
ATOM 896 N N . CYS A 1 112 ? -16.303 9.600 13.109 1.00 88.31 112 CYS A N 1
ATOM 897 C CA . CYS A 1 112 ? -15.849 9.261 14.456 1.00 88.31 112 CYS A CA 1
ATOM 898 C C . CYS A 1 112 ? -14.320 9.273 14.544 1.00 88.31 112 CYS A C 1
ATOM 900 O O . CYS A 1 112 ? -13.608 9.117 13.550 1.00 88.31 112 CYS A O 1
ATOM 902 N N . CYS A 1 113 ? -13.809 9.427 15.765 1.00 87.56 113 CYS A N 1
ATOM 903 C CA . CYS A 1 113 ? -12.388 9.249 16.044 1.00 87.56 113 CYS A CA 1
ATOM 904 C C . CYS A 1 113 ? -12.023 7.758 15.973 1.00 87.56 113 CYS A C 1
ATOM 906 O O . CYS A 1 113 ? -12.738 6.906 16.509 1.00 87.56 113 CYS A O 1
ATOM 908 N N . VAL A 1 114 ? -10.904 7.438 15.323 1.00 89.75 114 VAL A N 1
ATOM 909 C CA . VAL A 1 114 ? -10.408 6.059 15.237 1.00 89.75 114 VAL A CA 1
ATOM 910 C C . VAL A 1 114 ? -9.795 5.656 16.587 1.00 89.75 114 VAL A C 1
ATOM 912 O O . VAL A 1 114 ? -8.816 6.270 17.016 1.00 89.75 114 VAL A O 1
ATOM 915 N N . PRO A 1 115 ? -10.309 4.615 17.269 1.00 90.88 115 PRO A N 1
ATOM 916 C CA . PRO A 1 115 ? -9.784 4.205 18.565 1.00 90.88 115 PRO A CA 1
ATOM 917 C C . PRO A 1 115 ? -8.393 3.578 18.426 1.00 90.88 115 PRO A C 1
ATOM 919 O O . PRO A 1 115 ? -8.072 2.954 17.413 1.00 90.88 115 PRO A O 1
ATOM 922 N N . GLN A 1 116 ? -7.582 3.667 19.483 1.00 91.06 116 GLN A N 1
ATOM 923 C CA . GLN A 1 116 ? -6.187 3.207 19.485 1.00 91.06 116 GLN A CA 1
ATOM 924 C C . GLN A 1 116 ? -5.985 1.766 18.962 1.00 91.06 116 GLN A C 1
ATOM 926 O O . GLN A 1 116 ? -5.103 1.570 18.122 1.00 91.06 116 GLN A O 1
ATOM 931 N N . PRO A 1 117 ? -6.776 0.747 19.365 1.00 90.62 117 PRO A N 1
ATOM 932 C CA . PRO A 1 117 ? -6.611 -0.607 18.828 1.00 90.62 117 PRO A CA 1
ATOM 933 C C . PRO A 1 117 ? -6.896 -0.703 17.324 1.00 90.62 117 PRO A C 1
ATOM 935 O O . PRO A 1 117 ? -6.227 -1.453 16.615 1.00 90.62 117 PRO A O 1
ATOM 938 N N . ALA A 1 118 ? -7.862 0.072 16.820 1.00 91.94 118 ALA A N 1
ATOM 939 C CA . ALA A 1 118 ? -8.154 0.129 15.393 1.00 91.94 118 ALA A CA 1
ATOM 940 C C . ALA A 1 118 ? -7.049 0.864 14.627 1.00 91.94 118 ALA A C 1
ATOM 942 O O . ALA A 1 118 ? -6.666 0.413 13.550 1.00 91.94 118 ALA A O 1
ATOM 943 N N . LEU A 1 119 ? -6.487 1.933 15.202 1.00 92.50 119 LEU A N 1
ATOM 944 C CA . LEU A 1 119 ? -5.375 2.667 14.601 1.00 92.50 119 LEU A CA 1
ATOM 945 C C . LEU A 1 119 ? -4.121 1.794 14.467 1.00 92.50 119 LEU A C 1
ATOM 947 O O . LEU A 1 119 ? -3.492 1.801 13.415 1.00 92.50 119 LEU A O 1
ATOM 951 N N . ARG A 1 120 ? -3.801 0.969 15.477 1.00 93.44 120 ARG A N 1
ATOM 952 C CA . ARG A 1 120 ? -2.715 -0.026 15.377 1.00 93.44 120 ARG A CA 1
ATOM 953 C C . ARG A 1 120 ? -2.918 -0.984 14.208 1.00 93.44 120 ARG A C 1
ATOM 955 O O . ARG A 1 120 ? -1.986 -1.255 13.460 1.00 93.44 120 ARG A O 1
ATOM 962 N N . LEU A 1 121 ? -4.143 -1.479 14.035 1.00 94.12 121 LEU A N 1
ATOM 963 C CA . LEU A 1 121 ? -4.466 -2.379 12.931 1.00 94.12 121 LEU A CA 1
ATOM 964 C C . LEU A 1 121 ? -4.367 -1.679 11.569 1.00 94.12 121 LEU A C 1
ATOM 966 O O . LEU A 1 121 ? -3.899 -2.284 10.607 1.00 94.12 121 LEU A O 1
ATOM 970 N N . VAL A 1 122 ? -4.798 -0.419 11.486 1.00 94.50 122 VAL A N 1
ATOM 971 C CA . VAL A 1 122 ? -4.655 0.413 10.286 1.00 94.50 122 VAL A CA 1
ATOM 972 C C . VAL A 1 122 ? -3.179 0.596 9.933 1.00 94.50 122 VAL A C 1
ATOM 974 O O . VAL A 1 122 ? -2.804 0.335 8.792 1.00 94.50 122 VAL A O 1
ATOM 977 N N . LEU A 1 123 ? -2.342 0.955 10.909 1.00 94.75 123 LEU A N 1
ATOM 978 C CA . LEU A 1 123 ? -0.899 1.103 10.721 1.00 94.75 123 LEU A CA 1
ATOM 979 C C . LEU A 1 123 ? -0.240 -0.204 10.279 1.00 94.75 123 LEU A C 1
ATOM 981 O O . LEU A 1 123 ? 0.540 -0.192 9.336 1.00 94.75 123 LEU A O 1
ATOM 985 N N . ALA A 1 124 ? -0.627 -1.345 10.849 1.00 94.88 124 ALA A N 1
ATOM 986 C CA . ALA A 1 124 ? -0.093 -2.641 10.431 1.00 94.88 124 ALA A CA 1
ATOM 987 C C . ALA A 1 124 ? -0.395 -2.973 8.965 1.00 94.88 124 ALA A C 1
ATOM 989 O O . ALA A 1 124 ? 0.474 -3.472 8.243 1.00 94.88 124 ALA A O 1
ATOM 990 N N . TRP A 1 125 ? -1.606 -2.667 8.490 1.00 95.44 125 TRP A N 1
ATOM 991 C CA . TRP A 1 125 ? -1.935 -2.810 7.070 1.00 95.44 125 TRP A CA 1
ATOM 992 C C . TRP A 1 125 ? -1.207 -1.793 6.194 1.00 95.44 125 TRP A C 1
ATOM 994 O O . TRP A 1 125 ? -0.776 -2.155 5.099 1.00 95.44 125 TRP A O 1
ATOM 1004 N N . LEU A 1 126 ? -1.033 -0.560 6.672 1.00 95.19 126 LEU A N 1
ATOM 1005 C CA . LEU A 1 126 ? -0.307 0.484 5.957 1.00 95.19 126 LEU A CA 1
ATOM 1006 C C . LEU A 1 126 ? 1.175 0.125 5.791 1.00 95.19 1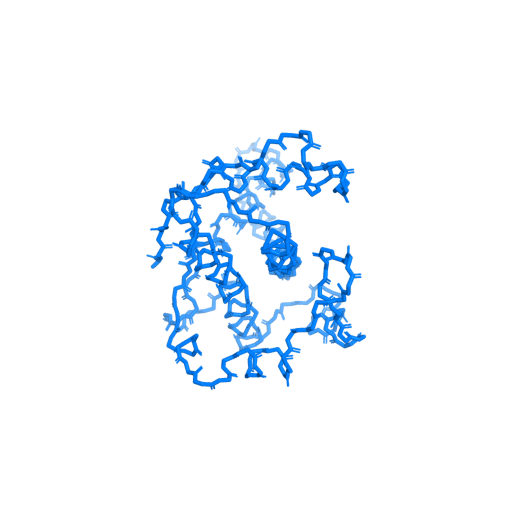26 LEU A C 1
ATOM 1008 O O . LEU A 1 126 ? 1.676 0.137 4.670 1.00 95.19 126 LEU A O 1
ATOM 1012 N N . HIS A 1 127 ? 1.845 -0.297 6.862 1.00 94.50 127 HIS A N 1
ATOM 1013 C CA . HIS A 1 127 ? 3.227 -0.782 6.831 1.00 94.50 127 HIS A CA 1
ATOM 1014 C C . HIS A 1 127 ? 3.404 -1.938 5.865 1.00 94.50 127 HIS A C 1
ATOM 1016 O O . HIS A 1 127 ? 4.303 -1.926 5.026 1.00 94.50 127 HIS A O 1
ATOM 1022 N N . ARG A 1 128 ? 2.493 -2.913 5.905 1.00 93.75 128 ARG A N 1
ATOM 1023 C CA . ARG A 1 128 ? 2.522 -4.018 4.948 1.00 93.75 128 ARG A CA 1
ATOM 1024 C C . ARG A 1 128 ? 2.348 -3.533 3.506 1.00 93.75 128 ARG A C 1
ATOM 1026 O O . ARG A 1 128 ? 3.050 -4.020 2.625 1.00 93.75 128 ARG A O 1
ATOM 1033 N N . ALA A 1 129 ? 1.462 -2.570 3.247 1.00 95.00 129 ALA A N 1
ATOM 1034 C CA . ALA A 1 129 ? 1.313 -1.980 1.917 1.00 95.00 129 ALA A CA 1
ATOM 1035 C C . ALA A 1 129 ? 2.595 -1.261 1.458 1.00 95.00 129 ALA A C 1
ATOM 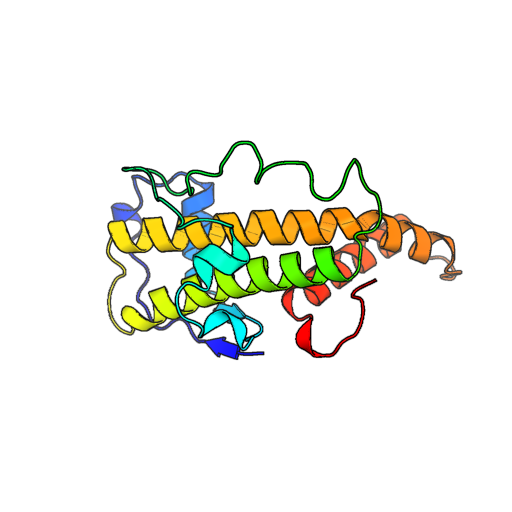1037 O O . ALA A 1 129 ? 2.992 -1.423 0.306 1.00 95.00 129 ALA A O 1
ATOM 1038 N N . LEU A 1 130 ? 3.271 -0.528 2.350 1.00 94.19 130 LEU A N 1
ATOM 1039 C CA . LEU A 1 130 ? 4.540 0.150 2.061 1.00 94.19 130 LEU A CA 1
ATOM 1040 C C . LEU A 1 130 ? 5.666 -0.843 1.744 1.00 94.19 130 LEU A C 1
ATOM 1042 O O . LEU A 1 130 ? 6.384 -0.650 0.763 1.00 94.19 130 LEU A O 1
ATOM 1046 N N . ILE A 1 131 ? 5.775 -1.935 2.506 1.00 92.75 131 ILE A N 1
ATOM 1047 C CA . ILE A 1 131 ? 6.747 -3.009 2.248 1.00 92.75 131 ILE A CA 1
ATOM 1048 C C . ILE A 1 131 ? 6.497 -3.638 0.871 1.00 92.75 131 ILE A C 1
ATOM 1050 O O . ILE A 1 131 ? 7.422 -3.760 0.069 1.00 92.75 131 ILE A O 1
ATOM 1054 N N . LEU A 1 132 ? 5.245 -3.989 0.560 1.00 93.31 132 LEU A N 1
ATOM 1055 C CA . LEU A 1 132 ? 4.874 -4.591 -0.728 1.00 93.31 132 LEU A CA 1
ATOM 1056 C C . LEU A 1 132 ? 5.111 -3.626 -1.902 1.00 93.31 132 LEU A C 1
ATOM 1058 O O . LEU A 1 132 ? 5.602 -4.042 -2.951 1.00 93.31 132 LEU A O 1
ATOM 1062 N N . ARG A 1 133 ? 4.829 -2.329 -1.719 1.00 94.81 133 ARG A N 1
ATOM 1063 C CA . ARG A 1 133 ? 5.145 -1.274 -2.696 1.00 94.81 133 ARG A CA 1
ATOM 1064 C C . ARG A 1 133 ? 6.650 -1.173 -2.943 1.00 94.81 133 ARG A C 1
ATOM 1066 O O . ARG A 1 133 ? 7.069 -1.073 -4.092 1.00 94.81 133 ARG A O 1
ATOM 1073 N N . GLY A 1 134 ? 7.456 -1.252 -1.884 1.00 92.38 134 GLY A N 1
ATOM 1074 C CA . GLY A 1 134 ? 8.916 -1.293 -1.975 1.00 92.38 134 GLY A CA 1
ATOM 1075 C C . GLY A 1 134 ? 9.426 -2.514 -2.744 1.00 92.38 134 GLY A C 1
ATOM 1076 O O . GLY A 1 134 ? 10.295 -2.374 -3.597 1.00 92.38 134 GLY A O 1
ATOM 1077 N N . GLN A 1 135 ? 8.841 -3.694 -2.520 1.00 90.69 135 GLN A N 1
ATOM 1078 C CA . GLN A 1 135 ? 9.176 -4.913 -3.269 1.00 90.69 135 GLN A CA 1
ATOM 1079 C C . GLN A 1 135 ? 8.843 -4.784 -4.765 1.00 90.69 135 GLN A C 1
ATOM 1081 O O . GLN A 1 135 ? 9.671 -5.133 -5.607 1.00 90.69 135 GLN A O 1
ATOM 1086 N N . LEU A 1 136 ? 7.669 -4.234 -5.101 1.00 91.50 136 LEU A N 1
ATOM 1087 C CA . LEU A 1 136 ? 7.268 -3.957 -6.488 1.00 91.50 136 LEU A CA 1
ATOM 1088 C C . LEU A 1 136 ? 8.223 -2.970 -7.171 1.00 91.50 136 LEU A C 1
ATOM 1090 O O . LEU A 1 136 ? 8.614 -3.183 -8.319 1.00 91.50 136 LEU A O 1
ATOM 1094 N N . ALA A 1 137 ? 8.629 -1.915 -6.460 1.00 92.50 137 ALA A N 1
ATOM 1095 C CA . ALA A 1 137 ? 9.588 -0.939 -6.966 1.00 92.50 137 ALA A CA 1
ATOM 1096 C C . ALA A 1 137 ? 10.970 -1.571 -7.178 1.00 92.50 137 ALA A C 1
ATOM 1098 O O . ALA A 1 137 ? 11.546 -1.440 -8.255 1.00 92.50 137 ALA A O 1
ATOM 1099 N N . GLN A 1 138 ? 11.474 -2.319 -6.194 1.00 89.75 138 GLN A N 1
ATOM 1100 C CA . GLN A 1 138 ? 12.788 -2.957 -6.257 1.00 89.75 138 GLN A CA 1
ATOM 1101 C C . GLN A 1 138 ? 12.899 -3.960 -7.414 1.00 89.75 138 GLN A C 1
ATOM 1103 O O . GLN A 1 138 ? 13.949 -4.043 -8.048 1.00 89.75 138 GLN A O 1
ATOM 1108 N N . ALA A 1 139 ? 11.821 -4.687 -7.719 1.00 88.12 139 ALA A N 1
ATOM 1109 C CA . ALA A 1 139 ? 11.769 -5.614 -8.848 1.00 88.12 139 ALA A CA 1
ATOM 1110 C C . ALA A 1 139 ? 11.876 -4.922 -10.221 1.00 88.12 139 ALA A C 1
ATOM 1112 O O . ALA A 1 139 ? 12.301 -5.545 -11.190 1.00 88.12 139 ALA A O 1
ATOM 1113 N N . ASN A 1 140 ? 11.503 -3.641 -10.308 1.00 88.69 140 ASN A N 1
ATOM 1114 C CA . ASN A 1 140 ? 11.378 -2.907 -11.569 1.00 88.69 140 ASN A CA 1
ATOM 1115 C C . ASN A 1 140 ? 12.357 -1.726 -11.702 1.00 88.69 140 ASN A C 1
ATOM 1117 O O . ASN A 1 140 ? 12.470 -1.136 -12.774 1.00 88.69 140 ASN A O 1
ATOM 1121 N N . ILE A 1 141 ? 13.126 -1.400 -10.658 1.00 88.31 141 ILE A N 1
ATOM 1122 C CA . ILE A 1 141 ? 14.079 -0.279 -10.686 1.00 88.31 141 ILE A CA 1
ATOM 1123 C C . ILE A 1 141 ? 15.193 -0.487 -11.728 1.00 88.31 141 ILE A C 1
ATOM 1125 O O . ILE A 1 141 ? 15.624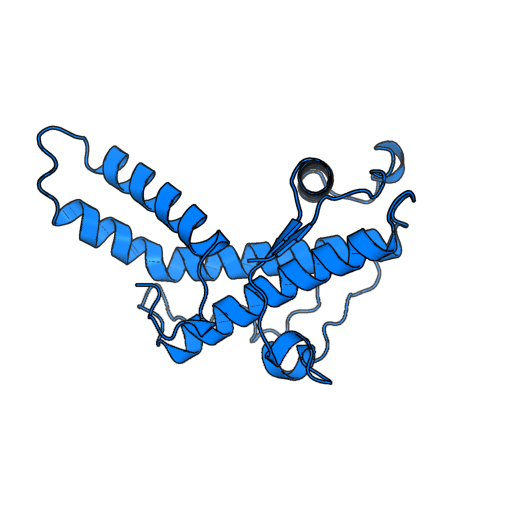 0.451 -12.398 1.00 88.31 141 ILE A O 1
ATOM 1129 N N . ALA A 1 142 ? 15.619 -1.740 -11.935 1.00 87.12 142 ALA A N 1
ATOM 1130 C CA . ALA A 1 142 ? 16.617 -2.093 -12.943 1.00 87.12 142 ALA A CA 1
ATOM 1131 C C . ALA A 1 142 ? 16.098 -1.891 -14.378 1.00 87.12 142 ALA A C 1
ATOM 1133 O O . ALA A 1 142 ? 16.870 -1.511 -15.261 1.00 87.12 142 ALA A O 1
ATOM 1134 N N . LEU A 1 143 ? 14.793 -2.095 -14.608 1.00 87.19 143 LEU A N 1
ATOM 1135 C CA . LEU A 1 143 ? 14.158 -1.835 -15.899 1.00 87.19 143 LEU A CA 1
ATOM 1136 C C . LEU A 1 143 ? 14.201 -0.343 -16.233 1.00 87.19 143 LEU A C 1
ATOM 1138 O O . LEU A 1 143 ? 14.575 0.009 -17.349 1.00 87.19 143 LEU A O 1
ATOM 1142 N N . VAL A 1 144 ? 13.913 0.532 -15.263 1.00 88.12 144 VAL A N 1
ATOM 1143 C CA . VAL A 1 144 ? 13.995 1.992 -15.450 1.00 88.12 144 VAL A CA 1
ATOM 1144 C C . VAL A 1 144 ? 15.401 2.404 -15.881 1.00 88.12 144 VAL A C 1
ATOM 1146 O O . VAL A 1 144 ? 15.565 3.100 -16.883 1.00 88.12 144 VAL A O 1
ATOM 1149 N N . ALA A 1 145 ? 16.429 1.916 -15.181 1.00 86.75 145 ALA A N 1
ATOM 1150 C CA . ALA A 1 145 ? 17.819 2.189 -15.536 1.00 86.75 145 ALA A CA 1
ATOM 1151 C C . ALA A 1 145 ? 18.179 1.662 -16.939 1.00 86.75 145 ALA A C 1
ATOM 1153 O O . ALA A 1 145 ? 18.891 2.330 -17.692 1.00 86.75 145 ALA A O 1
ATOM 1154 N N . ALA A 1 146 ? 17.678 0.482 -17.321 1.00 87.69 146 ALA A N 1
ATOM 1155 C CA . ALA A 1 146 ? 17.892 -0.080 -18.653 1.00 87.69 146 ALA A CA 1
ATOM 1156 C C . ALA A 1 146 ? 17.191 0.733 -19.759 1.00 87.69 146 ALA A C 1
ATOM 1158 O O . ALA A 1 146 ? 17.777 0.951 -20.821 1.00 87.69 146 ALA A O 1
ATOM 1159 N N . MET A 1 147 ? 15.967 1.211 -19.514 1.00 87.00 147 MET A N 1
ATOM 1160 C CA . MET A 1 147 ? 15.216 2.056 -20.449 1.00 87.00 147 MET A CA 1
ATOM 1161 C C . MET A 1 147 ? 15.862 3.432 -20.621 1.00 87.00 147 MET A C 1
ATOM 1163 O O . MET A 1 147 ? 16.010 3.896 -21.753 1.00 87.00 147 MET A O 1
ATOM 1167 N N . ALA A 1 148 ? 16.310 4.052 -19.526 1.00 86.75 148 ALA A N 1
ATOM 1168 C CA . ALA A 1 148 ? 17.019 5.328 -19.562 1.00 86.75 148 ALA A CA 1
ATOM 1169 C C . ALA A 1 148 ? 18.300 5.242 -20.410 1.00 86.75 148 ALA A C 1
ATOM 1171 O O . ALA A 1 148 ? 18.509 6.078 -21.281 1.00 86.75 148 ALA A O 1
ATOM 1172 N N . LYS A 1 149 ? 19.104 4.179 -20.246 1.00 85.00 149 LYS A N 1
ATOM 1173 C CA . LYS A 1 149 ? 20.338 3.963 -21.030 1.00 85.00 149 LYS A CA 1
ATOM 1174 C C . LYS A 1 149 ? 20.107 3.792 -22.534 1.00 85.00 149 LYS A C 1
ATOM 1176 O O . LYS A 1 149 ? 20.970 4.156 -23.326 1.00 85.00 149 LYS A O 1
ATOM 1181 N N . ARG A 1 150 ? 18.986 3.186 -22.941 1.00 82.44 150 ARG A N 1
ATOM 1182 C CA . ARG A 1 150 ? 18.655 2.959 -24.365 1.00 82.44 150 ARG A CA 1
ATOM 1183 C C . ARG A 1 150 ? 18.105 4.204 -25.048 1.00 82.44 150 ARG A C 1
ATOM 1185 O O . ARG A 1 150 ? 18.144 4.303 -26.274 1.00 82.44 150 ARG A O 1
ATOM 1192 N N . SER A 1 151 ? 17.562 5.123 -24.267 1.00 76.12 151 SER A N 1
ATOM 1193 C CA . SER A 1 151 ? 16.857 6.276 -24.788 1.00 76.12 151 SER A CA 1
ATOM 1194 C C . SER A 1 151 ? 17.848 7.396 -25.085 1.00 76.12 151 SER A C 1
ATOM 1196 O O . SER A 1 151 ? 18.569 7.862 -24.207 1.00 76.12 151 SER A O 1
ATOM 1198 N N . ARG A 1 152 ? 17.897 7.839 -26.343 1.00 68.31 152 ARG A N 1
ATOM 1199 C CA . ARG A 1 152 ? 18.731 8.970 -26.772 1.00 68.31 152 ARG A CA 1
ATOM 1200 C C . ARG A 1 152 ? 18.021 10.281 -26.437 1.00 68.31 152 ARG A C 1
ATOM 1202 O O . ARG A 1 152 ? 17.535 10.973 -27.326 1.00 68.31 152 ARG A O 1
ATOM 1209 N N . PHE A 1 153 ? 17.897 10.588 -25.150 1.00 68.12 153 PHE A N 1
ATOM 1210 C CA . PHE A 1 153 ? 17.329 11.854 -24.701 1.00 68.12 153 PHE A CA 1
ATOM 1211 C C . PHE A 1 153 ? 18.366 12.955 -24.931 1.00 68.12 153 PHE A C 1
ATOM 1213 O O . PHE A 1 153 ? 19.352 13.054 -24.208 1.00 68.12 153 PHE A O 1
ATOM 1220 N N . GLY A 1 154 ? 18.191 13.714 -26.014 1.00 64.62 154 GLY A N 1
ATOM 1221 C CA . GLY A 1 154 ? 19.134 14.739 -26.455 1.00 64.62 154 GLY A CA 1
ATOM 1222 C C . GLY A 1 154 ? 19.470 15.743 -25.349 1.00 64.62 154 GLY A C 1
ATOM 1223 O O . GLY A 1 154 ? 18.652 16.596 -25.026 1.00 64.62 154 GLY A O 1
ATOM 1224 N N . GLY A 1 155 ? 20.681 15.636 -24.796 1.00 75.94 155 GLY A N 1
ATOM 1225 C CA . GLY A 1 155 ? 21.271 16.611 -23.875 1.00 75.94 155 GLY A CA 1
ATOM 1226 C C . GLY A 1 155 ? 20.842 16.533 -22.404 1.00 75.94 155 GLY A C 1
ATOM 1227 O O . GLY A 1 155 ? 21.362 17.315 -21.617 1.00 75.94 155 GLY A O 1
ATOM 1228 N N . LEU A 1 156 ? 19.941 15.624 -22.013 1.00 81.31 156 LEU A N 1
ATOM 1229 C CA . LEU A 1 156 ? 19.533 15.466 -20.607 1.00 81.31 156 LEU A CA 1
ATOM 1230 C C . LEU A 1 156 ? 20.528 14.602 -19.821 1.00 81.31 156 LEU A C 1
ATOM 1232 O O . LEU A 1 156 ? 21.040 13.611 -20.349 1.00 81.31 156 LEU A O 1
ATOM 1236 N N . ASP A 1 157 ? 20.757 14.943 -18.547 1.00 86.81 157 ASP A N 1
ATOM 1237 C CA . ASP A 1 157 ? 21.561 14.115 -17.640 1.00 86.81 157 ASP A CA 1
ATOM 1238 C C . ASP A 1 157 ? 20.857 12.756 -17.434 1.00 86.81 157 ASP A C 1
ATOM 1240 O O . ASP A 1 157 ? 19.690 12.713 -17.022 1.00 86.81 157 ASP A O 1
ATOM 1244 N N . PRO A 1 158 ? 21.535 11.619 -17.688 1.00 83.69 158 PRO A N 1
ATOM 1245 C CA . PRO A 1 158 ? 21.004 10.291 -17.395 1.00 83.69 158 PRO A CA 1
ATOM 1246 C C . PRO A 1 158 ? 20.410 10.142 -15.986 1.00 83.69 158 PRO A C 1
ATOM 1248 O O . PRO A 1 158 ? 19.433 9.410 -15.814 1.00 83.69 158 PRO A O 1
ATOM 1251 N N . ASN A 1 159 ? 20.954 10.833 -14.980 1.00 88.44 159 ASN A N 1
ATOM 1252 C CA . ASN A 1 159 ? 20.447 10.771 -13.607 1.00 88.44 159 ASN A CA 1
ATOM 1253 C C . ASN A 1 159 ? 19.074 11.437 -13.449 1.00 88.44 159 ASN A C 1
ATOM 1255 O O . ASN A 1 159 ? 18.232 10.939 -12.695 1.00 88.44 159 ASN A O 1
ATOM 1259 N N . GLU A 1 160 ? 18.815 12.523 -14.178 1.00 90.56 160 GLU A N 1
ATOM 1260 C CA . GLU A 1 160 ? 17.507 13.187 -14.194 1.00 90.56 160 GLU A CA 1
ATOM 1261 C C . GLU A 1 160 ? 16.454 12.284 -14.837 1.00 90.56 160 GLU A C 1
ATOM 1263 O O . GLU A 1 160 ? 15.369 12.090 -14.285 1.00 90.56 160 GLU A O 1
ATOM 1268 N N . VAL A 1 161 ? 16.807 11.642 -15.955 1.00 90.44 161 VAL A N 1
ATOM 1269 C CA . VAL A 1 161 ? 15.941 10.680 -16.652 1.00 90.44 161 VAL A CA 1
ATOM 1270 C C . VAL A 1 161 ? 15.607 9.489 -15.752 1.00 90.44 161 VAL A C 1
ATOM 1272 O O . VAL A 1 161 ? 14.444 9.091 -15.657 1.00 90.44 161 VAL A O 1
ATOM 1275 N N . ILE A 1 162 ? 16.604 8.922 -15.065 1.00 91.12 162 ILE A N 1
ATOM 1276 C CA . ILE A 1 162 ? 16.397 7.809 -14.126 1.00 91.12 162 ILE A CA 1
ATOM 1277 C C . ILE A 1 162 ? 15.491 8.246 -12.971 1.00 91.12 162 ILE A C 1
ATOM 1279 O O . ILE A 1 162 ? 14.576 7.512 -12.600 1.00 91.12 162 ILE A O 1
ATOM 1283 N N . SER A 1 163 ? 15.701 9.443 -12.424 1.00 92.25 163 SER A N 1
ATOM 1284 C CA . SER A 1 163 ? 14.898 9.971 -11.315 1.00 92.25 163 SER A CA 1
ATOM 1285 C C . SER A 1 163 ? 13.438 10.186 -11.721 1.00 92.25 163 SER A C 1
ATOM 1287 O O . SER A 1 163 ? 12.528 9.738 -11.019 1.00 92.25 163 SER A O 1
ATOM 1289 N N . ALA A 1 164 ? 13.201 10.784 -12.893 1.00 92.50 164 ALA A N 1
ATOM 1290 C CA . ALA A 1 164 ? 11.865 10.944 -13.460 1.00 92.50 164 ALA A CA 1
ATOM 1291 C C . ALA A 1 164 ? 11.199 9.584 -13.738 1.00 92.50 164 ALA A C 1
ATOM 1293 O O . ALA A 1 164 ? 10.025 9.383 -13.417 1.00 92.50 164 ALA A O 1
ATOM 1294 N N . GLY A 1 165 ? 11.961 8.621 -14.265 1.00 93.75 165 GLY A N 1
ATOM 1295 C CA . GLY A 1 165 ? 11.503 7.254 -14.502 1.00 93.75 165 GLY A CA 1
ATOM 1296 C C . GLY A 1 165 ? 11.119 6.520 -13.215 1.00 93.75 165 GLY A C 1
ATOM 1297 O O . GLY A 1 165 ? 10.065 5.894 -13.158 1.00 93.75 165 GLY A O 1
ATOM 1298 N N . ASN A 1 166 ? 11.914 6.649 -12.151 1.00 94.38 166 ASN A N 1
ATOM 1299 C CA . ASN A 1 166 ? 11.623 6.047 -10.847 1.00 94.38 166 ASN A CA 1
ATOM 1300 C C . ASN A 1 166 ? 10.377 6.669 -10.202 1.00 94.38 166 ASN A C 1
ATOM 1302 O O . ASN A 1 166 ? 9.566 5.966 -9.595 1.00 94.38 166 ASN A O 1
ATOM 1306 N N . TYR A 1 167 ? 10.178 7.977 -10.369 1.00 94.44 167 TYR A N 1
ATOM 1307 C CA . TYR A 1 167 ? 8.950 8.636 -9.936 1.00 94.44 167 TYR A CA 1
ATOM 1308 C C . TYR A 1 167 ? 7.727 8.114 -10.708 1.00 94.44 167 TYR A C 1
ATOM 1310 O O . TYR A 1 167 ? 6.713 7.756 -10.101 1.00 94.44 167 TYR A O 1
ATOM 1318 N N . ALA A 1 168 ? 7.829 7.996 -12.037 1.00 94.81 168 ALA A N 1
ATOM 1319 C CA . ALA A 1 168 ? 6.774 7.429 -12.875 1.00 94.81 168 ALA A CA 1
ATOM 1320 C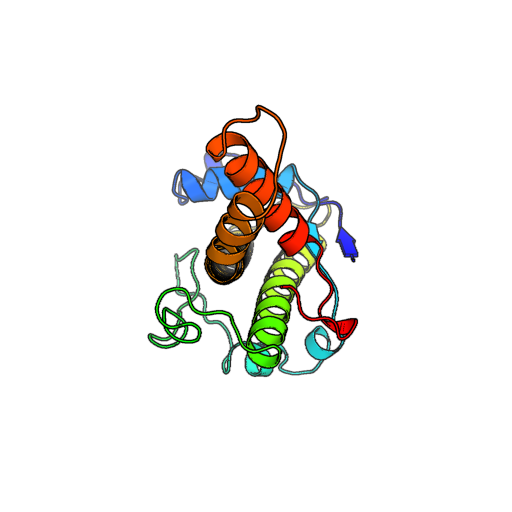 C . ALA A 1 168 ? 6.479 5.958 -12.528 1.00 94.81 168 ALA A C 1
ATOM 1322 O O . ALA A 1 168 ? 5.311 5.562 -12.484 1.00 94.81 168 ALA A O 1
ATOM 1323 N N . LEU A 1 169 ? 7.511 5.169 -12.210 1.00 95.12 169 LEU A N 1
ATOM 1324 C CA . LEU A 1 169 ? 7.393 3.785 -11.751 1.00 95.12 169 LEU A CA 1
ATOM 1325 C C . LEU A 1 169 ? 6.520 3.696 -10.495 1.00 95.12 169 LEU A C 1
ATOM 1327 O O . LEU A 1 169 ? 5.547 2.945 -10.477 1.00 95.12 169 LEU A O 1
ATOM 1331 N N . LEU A 1 170 ? 6.820 4.496 -9.467 1.00 94.94 170 LEU A N 1
ATOM 1332 C CA . LEU A 1 170 ? 6.053 4.498 -8.218 1.00 94.94 170 LEU A CA 1
ATOM 1333 C C . LEU A 1 170 ? 4.580 4.865 -8.446 1.00 94.94 170 LEU A C 1
ATOM 1335 O O . LEU A 1 170 ? 3.695 4.185 -7.928 1.00 94.94 170 LEU A O 1
ATOM 1339 N N . ARG A 1 171 ? 4.298 5.880 -9.276 1.00 94.62 171 ARG A N 1
ATOM 1340 C CA . ARG A 1 171 ? 2.910 6.249 -9.613 1.00 94.62 171 ARG A CA 1
ATOM 1341 C C . ARG A 1 171 ? 2.188 5.165 -10.407 1.00 94.62 171 ARG A C 1
ATOM 1343 O O . ARG A 1 171 ? 0.979 5.001 -10.252 1.00 94.62 171 ARG A O 1
ATOM 1350 N N . SER A 1 172 ? 2.916 4.441 -11.253 1.00 95.44 172 SER A N 1
ATOM 1351 C CA . SER A 1 172 ? 2.370 3.328 -12.029 1.00 95.44 172 SER A CA 1
ATOM 1352 C C . SER A 1 172 ? 2.011 2.156 -11.120 1.00 95.44 172 SER A C 1
ATOM 1354 O O . SER A 1 172 ? 0.917 1.615 -11.250 1.00 95.44 172 SER A O 1
ATOM 1356 N N . ILE A 1 173 ? 2.863 1.828 -10.140 1.00 95.81 173 ILE A N 1
ATOM 1357 C CA . ILE A 1 173 ? 2.580 0.805 -9.118 1.00 95.81 173 ILE A CA 1
ATOM 1358 C C . ILE A 1 173 ? 1.275 1.119 -8.379 1.00 95.81 173 ILE A C 1
ATOM 1360 O O . ILE A 1 173 ? 0.440 0.236 -8.188 1.00 95.81 173 ILE A O 1
ATOM 1364 N N . ASP A 1 174 ? 1.068 2.382 -8.002 1.00 94.62 174 ASP A N 1
ATOM 1365 C CA . ASP A 1 174 ? -0.099 2.792 -7.217 1.00 94.62 174 ASP A CA 1
ATOM 1366 C C . ASP A 1 174 ? -1.433 2.622 -7.969 1.00 94.62 174 ASP A C 1
ATOM 1368 O O . ASP A 1 174 ? -2.488 2.552 -7.329 1.00 94.62 174 ASP A O 1
ATOM 1372 N N . ARG A 1 175 ? -1.405 2.534 -9.306 1.00 94.31 175 ARG A N 1
ATOM 1373 C CA . ARG A 1 175 ? -2.598 2.505 -10.172 1.00 94.31 175 ARG A CA 1
ATOM 1374 C C . ARG A 1 175 ? -2.717 1.262 -11.053 1.00 94.31 175 ARG A C 1
ATOM 1376 O O . ARG A 1 175 ? -3.735 1.103 -11.727 1.00 94.31 175 ARG A O 1
ATOM 1383 N N . PHE A 1 176 ? -1.702 0.405 -11.079 1.00 94.94 176 PHE A N 1
ATOM 1384 C CA . PHE A 1 176 ? -1.678 -0.750 -11.965 1.00 94.94 176 PHE A CA 1
ATOM 1385 C C . PHE A 1 176 ? -2.759 -1.774 -11.609 1.00 94.94 176 PHE A C 1
ATOM 1387 O O . PHE A 1 176 ? -2.926 -2.164 -10.451 1.00 94.94 176 PHE A O 1
ATOM 1394 N N . ASP A 1 177 ? -3.465 -2.241 -12.637 1.00 93.31 177 ASP A N 1
ATOM 1395 C CA . ASP A 1 177 ? -4.530 -3.227 -12.514 1.00 93.31 177 ASP A CA 1
ATOM 1396 C C . ASP A 1 177 ? -4.108 -4.574 -13.103 1.00 93.31 177 ASP A C 1
ATOM 1398 O O . ASP A 1 177 ? -4.183 -4.815 -14.311 1.00 93.31 177 ASP A O 1
ATOM 1402 N N . CYS A 1 178 ? -3.699 -5.475 -12.209 1.00 91.38 178 CYS A N 1
ATOM 1403 C CA . CYS A 1 178 ? -3.242 -6.815 -12.559 1.00 91.38 178 CYS A CA 1
ATOM 1404 C C . CYS A 1 178 ? -4.352 -7.744 -13.094 1.00 91.38 178 CYS A C 1
ATOM 1406 O O . CYS A 1 178 ? -4.036 -8.812 -13.628 1.00 91.38 178 CYS A O 1
ATOM 1408 N N . SER A 1 179 ? -5.634 -7.361 -12.985 1.00 89.44 179 SER A N 1
ATOM 1409 C CA . SER A 1 179 ? -6.757 -8.141 -13.530 1.00 89.44 179 SER A CA 1
ATOM 1410 C C . SER A 1 179 ? -6.860 -8.039 -15.054 1.00 89.44 179 SER A C 1
ATOM 1412 O O . SER A 1 179 ? -7.415 -8.925 -15.699 1.00 89.44 179 SER A O 1
ATOM 1414 N N . ARG A 1 180 ? -6.251 -7.003 -15.649 1.00 88.56 180 ARG A N 1
ATOM 1415 C CA . ARG A 1 180 ? -6.290 -6.740 -17.095 1.00 88.56 180 ARG A CA 1
ATOM 1416 C C . ARG A 1 180 ? -5.428 -7.690 -17.932 1.00 88.56 180 ARG A C 1
ATOM 1418 O O . ARG A 1 180 ? -5.431 -7.583 -19.151 1.00 88.56 180 ARG A O 1
ATOM 1425 N N . GLY A 1 181 ? -4.679 -8.595 -17.302 1.00 84.88 181 GLY A N 1
ATOM 1426 C CA . GLY A 1 181 ? -3.903 -9.629 -17.994 1.00 84.88 181 GLY A CA 1
ATOM 1427 C C . GLY A 1 181 ? -2.547 -9.183 -18.550 1.00 84.88 181 GLY A C 1
ATOM 1428 O O . GLY A 1 181 ? -1.810 -10.028 -19.049 1.00 84.88 181 GLY A O 1
ATOM 1429 N N . PHE A 1 182 ? -2.183 -7.905 -18.425 1.00 87.38 182 PHE A N 1
ATOM 1430 C CA . PHE A 1 182 ? -0.864 -7.402 -18.813 1.00 87.38 182 PHE A CA 1
ATOM 1431 C C . PHE A 1 182 ? 0.184 -7.662 -17.728 1.00 87.38 182 PHE A C 1
ATOM 1433 O O . PHE A 1 182 ? -0.142 -7.705 -16.539 1.00 87.38 182 PHE A O 1
ATOM 1440 N N . LYS A 1 183 ? 1.443 -7.812 -18.148 1.00 86.44 183 LYS A N 1
ATOM 1441 C CA . LYS A 1 183 ? 2.600 -7.723 -17.253 1.00 86.44 183 LYS A CA 1
ATOM 1442 C C . LYS A 1 183 ? 2.885 -6.248 -16.956 1.00 86.44 183 LYS A C 1
ATOM 1444 O O . LYS A 1 183 ? 2.597 -5.393 -17.790 1.00 86.44 183 LYS A O 1
ATOM 1449 N N . PHE A 1 184 ? 3.381 -5.947 -15.764 1.00 87.25 184 PHE A N 1
ATOM 1450 C CA . PHE A 1 184 ? 3.696 -4.584 -15.348 1.00 87.25 184 PHE A CA 1
ATOM 1451 C C . PHE A 1 184 ? 4.949 -4.026 -16.039 1.00 87.25 184 PHE A C 1
ATOM 1453 O O . PHE A 1 184 ? 4.966 -2.844 -16.377 1.00 87.25 184 PHE A O 1
ATOM 1460 N N . SER A 1 185 ? 5.969 -4.872 -16.236 1.00 79.50 185 SER A N 1
ATOM 1461 C CA . SER A 1 185 ? 7.221 -4.563 -16.950 1.00 79.50 185 SER A CA 1
ATOM 1462 C C . SER A 1 185 ? 7.067 -4.526 -18.465 1.00 79.50 185 SER A C 1
ATOM 1464 O O . SER A 1 185 ? 6.434 -5.488 -18.966 1.00 79.50 185 SER A O 1
#

Sequence (185 aa):
MVTIRVEATPPPAASLGWLDAADRFLVEKLFQDPAEYVDHPVFHEPRAEQKLFGRRSVLPAGSTYFAEPERCGLHDGGRGGPLDANSERRLFQRFNYARMRVARLLQRYRGCCVPQPALRLVLAWLHRALILRGQLAQANIALVAAMAKRSRFGGLDPNEVISAGNYALLRSIDRFDCSRGFKFS

Foldseek 3Di:
DDWAQQQFDEDDPVVCPLDDPVLVVVSVVPNVGILDFADDPLLPDVPSVCVLQVDDWDDDPSALATPRDPVVPDPPDPPQEAHDLVVLLSLSSLLRSLSVLLRVLSVVRRVHHQDPVSSSVSSRSVVSNVVSLVVQLSNCLVVQLVVLVVDCPDPDDSVVSSVVSSVVSSVCSRDDDSVVVDRSD

pLDDT: mean 86.28, std 11.95, range [41.91, 96.94]